Protein AF-A0A3D3LL62-F1 (afdb_monomer_lite)

Radius of gyration: 20.66 Å; chains: 1; bounding box: 42×75×51 Å

Sequence (267 aa):
MGNYLKYLVIGLVGLVVIGVFTYQYSDSAKKQVQLQALDAVHDLATNRMKKQAENGSTSVAAEFINFPIEANEVVDGIIRVTGIGNIYMVPTNEGNVLFDTGLVMQVPKQIAAMNNAVPDNKLTHIILSHSHADHIGGVKYWKEDGVEIIAHDQFTEEQRYLKALEPYLHDRNRLLFPFMPEEPPTAEMIAYGGITPTLTVNEGDSYRLELGGKVMEVYAMAGAEGADNLVMWLPDQKALLSGDFFGPMFPQFPNVFTMRGEKIRKP

Structure (mmCIF, N/CA/C/O backbone):
data_AF-A0A3D3LL62-F1
#
_entry.id   AF-A0A3D3LL62-F1
#
loop_
_atom_site.group_PDB
_atom_site.id
_atom_site.type_symbol
_atom_site.label_atom_id
_atom_site.label_alt_id
_atom_site.label_comp_id
_atom_site.label_asym_id
_atom_site.label_entity_id
_atom_site.label_seq_id
_atom_site.pdbx_PDB_ins_code
_atom_site.Cartn_x
_atom_site.Cartn_y
_atom_site.Cartn_z
_atom_site.occupancy
_atom_site.B_iso_or_equiv
_atom_site.auth_seq_id
_atom_site.auth_comp_id
_atom_site.auth_asym_id
_atom_site.auth_atom_id
_atom_site.pdbx_PDB_model_num
ATOM 1 N N . MET A 1 1 ? 18.578 54.158 -7.999 1.00 51.50 1 MET A N 1
ATOM 2 C CA . MET A 1 1 ? 18.243 52.867 -8.649 1.00 51.50 1 MET A CA 1
ATOM 3 C C . MET A 1 1 ? 19.161 51.701 -8.245 1.00 51.50 1 MET A C 1
ATOM 5 O O . MET A 1 1 ? 18.658 50.595 -8.132 1.00 51.50 1 MET A O 1
ATOM 9 N N . GLY A 1 2 ? 20.460 51.905 -7.958 1.00 55.38 2 GLY A N 1
ATOM 10 C CA . GLY A 1 2 ? 21.412 50.799 -7.708 1.00 55.38 2 GLY A CA 1
ATOM 11 C C . GLY A 1 2 ? 21.253 49.988 -6.406 1.00 55.38 2 GLY A C 1
ATOM 12 O O . GLY A 1 2 ? 21.500 48.787 -6.413 1.00 55.38 2 GLY A O 1
ATOM 13 N N . ASN A 1 3 ? 20.802 50.592 -5.300 1.00 58.91 3 ASN A N 1
ATOM 14 C CA . ASN A 1 3 ? 20.667 49.861 -4.028 1.00 58.91 3 ASN A CA 1
ATOM 15 C C . ASN A 1 3 ? 19.437 48.944 -3.997 1.00 58.91 3 ASN A C 1
ATOM 17 O O . ASN A 1 3 ? 19.502 47.855 -3.441 1.00 58.91 3 ASN A O 1
ATOM 21 N N . TYR A 1 4 ? 18.344 49.342 -4.653 1.00 59.16 4 TYR A N 1
ATOM 22 C CA . TYR A 1 4 ? 17.106 48.560 -4.700 1.00 59.16 4 TYR A CA 1
ATOM 23 C C . TYR A 1 4 ? 17.302 47.231 -5.441 1.00 59.16 4 TYR A C 1
ATOM 25 O O . TYR A 1 4 ? 16.884 46.185 -4.960 1.00 59.16 4 TYR A O 1
ATOM 33 N N . LEU A 1 5 ? 18.034 47.258 -6.561 1.00 51.53 5 LEU A N 1
ATOM 34 C CA . LEU A 1 5 ? 18.382 46.055 -7.317 1.00 51.53 5 LEU A CA 1
ATOM 35 C C . LEU A 1 5 ? 19.308 45.124 -6.513 1.00 51.53 5 LEU A C 1
ATOM 37 O O . LEU A 1 5 ? 19.138 43.912 -6.550 1.00 51.53 5 LEU A O 1
ATOM 41 N N . LYS A 1 6 ? 20.234 45.681 -5.717 1.00 53.00 6 LYS A N 1
ATOM 42 C CA . LYS A 1 6 ? 21.081 44.909 -4.790 1.00 53.00 6 LYS A CA 1
ATOM 43 C C . LYS A 1 6 ? 20.269 44.204 -3.703 1.00 53.00 6 LYS A C 1
ATOM 45 O O . LYS A 1 6 ? 20.485 43.019 -3.480 1.00 53.00 6 LYS A O 1
ATOM 50 N N . TYR A 1 7 ? 19.337 44.898 -3.049 1.00 59.41 7 TYR A N 1
ATOM 51 C CA . TYR A 1 7 ? 18.479 44.282 -2.029 1.00 59.41 7 TYR A CA 1
ATOM 52 C C . TYR A 1 7 ? 17.543 43.226 -2.621 1.00 59.41 7 TYR A C 1
ATOM 54 O O . TYR A 1 7 ? 17.308 42.202 -1.988 1.00 59.41 7 TYR A O 1
ATOM 62 N N . LEU A 1 8 ? 17.077 43.431 -3.854 1.00 53.50 8 LEU A N 1
ATOM 63 C CA . LEU A 1 8 ? 16.234 42.474 -4.567 1.00 53.50 8 LEU A CA 1
ATOM 64 C C . LEU A 1 8 ? 17.010 41.201 -4.944 1.00 53.50 8 LEU A C 1
ATOM 66 O O . LEU A 1 8 ? 16.507 40.100 -4.742 1.00 53.50 8 LEU A O 1
ATOM 70 N N . VAL A 1 9 ? 18.264 41.336 -5.391 1.00 53.84 9 VAL A N 1
ATOM 71 C CA . VAL A 1 9 ? 19.161 40.195 -5.651 1.00 53.84 9 VAL A CA 1
ATOM 72 C C . VAL A 1 9 ? 19.525 39.460 -4.357 1.00 53.84 9 VAL A C 1
ATOM 74 O O . VAL A 1 9 ? 19.469 38.235 -4.329 1.00 53.84 9 VAL A O 1
ATOM 77 N N . ILE A 1 10 ? 19.839 40.172 -3.268 1.00 63.12 10 ILE A N 1
ATOM 78 C CA . ILE A 1 10 ? 20.127 39.552 -1.959 1.00 63.12 10 ILE A CA 1
ATOM 79 C C . ILE A 1 10 ? 18.896 38.810 -1.422 1.00 63.12 10 ILE A C 1
ATOM 81 O O . ILE A 1 10 ? 19.034 37.699 -0.917 1.00 63.12 10 ILE A O 1
ATOM 85 N N . GLY A 1 11 ? 17.697 39.381 -1.570 1.00 53.09 11 GLY A N 1
ATOM 86 C CA . GLY A 1 11 ? 16.443 38.729 -1.190 1.00 53.09 11 GLY A CA 1
ATOM 87 C C . GLY A 1 11 ? 16.174 37.453 -1.990 1.00 53.09 11 GLY A C 1
ATOM 88 O O . GLY A 1 11 ? 15.836 36.427 -1.407 1.00 53.09 11 GLY A O 1
ATOM 89 N N . LEU A 1 12 ? 16.399 37.481 -3.307 1.00 49.72 12 LEU A N 1
ATOM 90 C CA . LEU A 1 12 ? 16.277 36.307 -4.180 1.00 49.72 12 LEU A CA 1
ATOM 91 C C . LEU A 1 12 ? 17.284 35.211 -3.825 1.00 49.72 12 LEU A C 1
ATOM 93 O O . LEU A 1 12 ? 16.903 34.051 -3.712 1.00 49.72 12 LEU A O 1
ATOM 97 N N . VAL A 1 13 ? 18.548 35.569 -3.590 1.00 61.94 13 VAL A N 1
ATOM 98 C CA . VAL A 1 13 ? 19.575 34.611 -3.150 1.00 61.94 13 VAL A CA 1
ATOM 99 C C . VAL A 1 13 ? 19.218 34.031 -1.782 1.00 61.94 13 VAL A C 1
ATOM 101 O O . VAL A 1 13 ? 19.321 32.824 -1.599 1.00 61.94 13 VAL A O 1
ATOM 104 N N . GLY A 1 14 ? 18.737 34.851 -0.844 1.00 54.16 14 GLY A N 1
ATOM 105 C CA . GLY A 1 14 ? 18.264 34.389 0.462 1.00 54.16 14 GLY A CA 1
ATOM 106 C C . GLY A 1 14 ? 17.114 33.385 0.355 1.00 54.16 14 GLY A C 1
ATOM 107 O O . GLY A 1 14 ? 17.162 32.343 0.997 1.00 54.16 14 GLY A O 1
ATOM 108 N N . LEU A 1 15 ? 16.124 33.647 -0.503 1.00 61.53 15 LEU A N 1
ATOM 109 C CA . LEU A 1 15 ? 15.009 32.728 -0.758 1.00 61.53 15 LEU A CA 1
ATOM 110 C C . LEU A 1 15 ? 15.460 31.422 -1.420 1.00 61.53 15 LEU A C 1
ATOM 112 O O . LEU A 1 15 ? 14.975 30.359 -1.046 1.00 61.53 15 LEU A O 1
ATOM 116 N N . VAL A 1 16 ? 16.409 31.482 -2.359 1.00 66.12 16 VAL A N 1
ATOM 117 C CA . VAL A 1 16 ? 16.990 30.284 -2.988 1.00 66.12 16 VAL A CA 1
ATOM 118 C C . VAL A 1 16 ? 17.771 29.465 -1.965 1.00 66.12 16 VAL A C 1
ATOM 120 O O . VAL A 1 16 ? 17.599 28.253 -1.905 1.00 66.12 16 VAL A O 1
ATOM 123 N N . VAL A 1 17 ? 18.585 30.106 -1.124 1.00 66.81 17 VAL A N 1
ATOM 124 C CA . VAL A 1 17 ? 19.337 29.428 -0.060 1.00 66.81 17 VAL A CA 1
ATOM 125 C C . VAL A 1 17 ? 18.379 28.788 0.940 1.00 66.81 17 VAL A C 1
ATOM 127 O O . VAL A 1 17 ? 18.524 27.604 1.220 1.00 66.81 17 VAL A O 1
ATOM 130 N N . ILE A 1 18 ? 17.364 29.513 1.421 1.00 68.25 18 ILE A N 1
ATOM 131 C CA . ILE A 1 18 ? 16.333 28.949 2.305 1.00 68.25 18 ILE A CA 1
ATOM 132 C C . ILE A 1 18 ? 15.637 27.775 1.617 1.00 68.25 18 ILE A C 1
ATOM 134 O O . ILE A 1 18 ? 15.533 26.722 2.224 1.00 68.25 18 ILE A O 1
ATOM 138 N N . GLY A 1 19 ? 15.245 27.899 0.347 1.00 63.25 19 GLY A N 1
ATOM 139 C CA . GLY A 1 19 ? 14.629 26.808 -0.412 1.00 63.25 19 GLY A CA 1
ATOM 140 C C . GLY A 1 19 ? 15.521 25.566 -0.525 1.00 63.25 19 GLY A C 1
ATOM 141 O O . GLY A 1 19 ? 15.047 24.454 -0.304 1.00 63.25 19 GLY A O 1
ATOM 142 N N . VAL A 1 20 ? 16.819 25.742 -0.798 1.00 68.12 20 VAL A N 1
ATOM 143 C CA . VAL A 1 20 ? 17.804 24.646 -0.857 1.00 68.12 20 VAL A CA 1
ATOM 144 C C . VAL A 1 20 ? 17.999 24.005 0.517 1.00 68.12 20 VAL A C 1
ATOM 146 O O . VAL A 1 20 ? 17.991 22.782 0.618 1.00 68.12 20 VAL A O 1
ATOM 149 N N . PHE A 1 21 ? 18.122 24.801 1.582 1.00 65.00 21 PHE A N 1
ATOM 150 C CA . PHE A 1 21 ? 18.242 24.290 2.949 1.00 65.00 21 PHE A CA 1
ATOM 151 C C . PHE A 1 21 ? 16.962 23.577 3.398 1.00 65.00 21 PHE A C 1
ATOM 153 O O . PHE A 1 21 ? 17.033 22.469 3.920 1.00 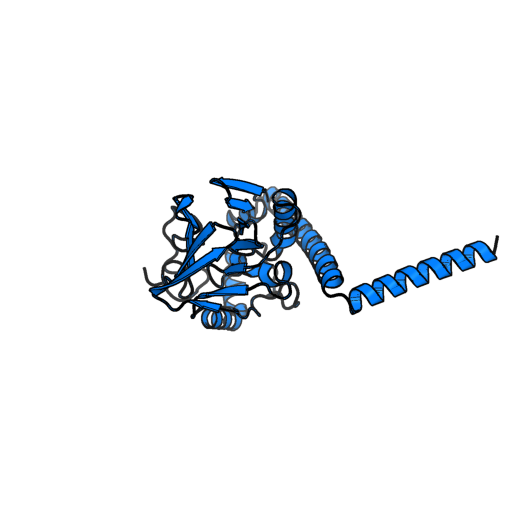65.00 21 PHE A O 1
ATOM 160 N N . THR A 1 22 ? 15.784 24.148 3.154 1.00 63.44 22 THR A N 1
ATOM 161 C CA . THR A 1 22 ? 14.504 23.494 3.440 1.00 63.44 22 THR A CA 1
ATOM 162 C C . THR A 1 22 ? 14.408 22.173 2.684 1.00 63.44 22 THR A C 1
ATOM 164 O O . THR A 1 22 ? 14.115 21.162 3.303 1.00 63.44 22 THR A O 1
ATOM 167 N N . TYR A 1 23 ? 14.754 22.123 1.398 1.00 68.62 23 TYR A N 1
ATOM 168 C CA . TYR A 1 23 ? 14.806 20.862 0.655 1.00 68.62 23 TYR A CA 1
ATOM 169 C C . TYR A 1 23 ? 15.815 19.864 1.243 1.00 68.62 23 TYR A C 1
ATOM 171 O O . TYR A 1 23 ? 15.527 18.680 1.352 1.00 68.62 23 TYR A O 1
ATOM 179 N N . GLN A 1 24 ? 17.002 20.308 1.651 1.00 68.12 24 GLN A N 1
ATOM 180 C CA . GLN A 1 24 ? 18.043 19.406 2.142 1.00 68.12 24 GLN A CA 1
ATOM 181 C C . GLN A 1 24 ? 17.724 18.827 3.533 1.00 68.12 24 GLN A C 1
ATOM 183 O O . GLN A 1 24 ? 18.068 17.673 3.806 1.00 68.12 24 GLN A O 1
ATOM 188 N N . TYR A 1 25 ? 17.027 19.592 4.378 1.00 71.94 25 TYR A N 1
ATOM 189 C CA . TYR A 1 25 ? 16.803 19.277 5.794 1.00 71.94 25 TYR A CA 1
ATOM 190 C C . TYR A 1 25 ? 15.343 18.980 6.177 1.00 71.94 25 TYR A C 1
ATOM 192 O O . TYR A 1 25 ? 15.096 18.614 7.322 1.00 71.94 25 TYR A O 1
ATOM 200 N N . SER A 1 26 ? 14.377 19.115 5.264 1.00 80.62 26 SER A N 1
ATOM 201 C CA . SER A 1 26 ? 12.973 18.763 5.506 1.00 80.62 26 SER A CA 1
ATOM 202 C C . SER A 1 26 ? 12.554 17.591 4.626 1.00 80.62 26 SER A C 1
ATOM 204 O O . SER A 1 26 ? 12.471 17.709 3.402 1.00 80.62 26 SER A O 1
ATOM 206 N N . ASP A 1 27 ? 12.241 16.459 5.253 1.00 78.75 27 ASP A N 1
ATOM 207 C CA . ASP A 1 27 ? 11.788 15.270 4.528 1.00 78.75 27 ASP A CA 1
ATOM 208 C C . ASP A 1 27 ? 10.413 15.479 3.883 1.00 78.75 27 ASP A C 1
ATOM 210 O O . ASP A 1 27 ? 10.174 14.992 2.778 1.00 78.75 27 ASP A O 1
ATOM 214 N N . SER A 1 28 ? 9.548 16.310 4.480 1.00 79.00 28 SER A N 1
ATOM 215 C CA . SER A 1 28 ? 8.284 16.712 3.854 1.00 79.00 28 SER A CA 1
ATOM 216 C C . SER A 1 28 ? 8.503 17.568 2.602 1.00 79.00 28 SER A C 1
ATOM 218 O O . SER A 1 28 ? 7.830 17.354 1.593 1.00 79.00 28 SER A O 1
ATOM 220 N N . ALA A 1 29 ? 9.486 18.476 2.603 1.00 78.62 29 ALA A N 1
ATOM 221 C CA . ALA A 1 29 ? 9.842 19.246 1.410 1.00 78.62 29 ALA A CA 1
ATOM 222 C C . ALA A 1 29 ? 10.426 18.354 0.299 1.00 78.62 29 ALA A C 1
ATOM 224 O O . ALA A 1 29 ? 10.047 18.504 -0.864 1.00 78.62 29 ALA A O 1
ATOM 225 N N . LYS A 1 30 ? 11.293 17.387 0.637 1.00 81.06 30 LYS A N 1
ATOM 226 C CA . LYS A 1 30 ? 11.803 16.394 -0.332 1.00 81.06 30 LYS A CA 1
ATOM 227 C C . LYS A 1 30 ? 10.672 15.577 -0.941 1.00 81.06 30 LYS A C 1
ATOM 229 O O . LYS A 1 30 ? 10.611 15.440 -2.160 1.00 81.06 30 LYS A O 1
ATOM 234 N N . LYS A 1 31 ? 9.764 15.076 -0.100 1.00 83.50 31 LYS A N 1
ATOM 235 C CA . LYS A 1 31 ? 8.587 14.295 -0.499 1.00 83.50 31 LYS A CA 1
ATOM 236 C C . LYS A 1 31 ? 7.709 15.077 -1.478 1.00 83.50 31 LYS A C 1
ATOM 238 O O . LYS A 1 31 ? 7.348 14.541 -2.518 1.00 83.50 31 LYS A O 1
ATOM 243 N N . GLN A 1 32 ? 7.449 16.359 -1.216 1.00 82.88 32 GLN A N 1
ATOM 244 C CA . GLN A 1 32 ? 6.687 17.224 -2.128 1.00 82.88 32 GLN A CA 1
ATOM 245 C C . GLN A 1 32 ? 7.377 17.422 -3.485 1.00 82.88 32 GLN A C 1
ATOM 247 O O . GLN A 1 32 ? 6.738 17.285 -4.526 1.00 82.88 32 GLN A O 1
ATOM 252 N N . VAL A 1 33 ? 8.689 17.676 -3.501 1.00 80.88 33 VAL A N 1
ATOM 253 C CA . VAL A 1 33 ? 9.453 17.792 -4.758 1.00 80.88 33 VAL A CA 1
ATOM 254 C C . VAL A 1 33 ? 9.444 16.474 -5.538 1.00 80.88 33 VAL A C 1
ATOM 256 O O . VAL A 1 33 ? 9.269 16.479 -6.755 1.00 80.88 33 VAL A O 1
ATOM 259 N N . GLN A 1 34 ? 9.589 15.336 -4.855 1.00 82.62 34 GLN A N 1
ATOM 260 C CA . GLN A 1 34 ? 9.505 14.018 -5.486 1.00 82.62 34 GLN A CA 1
ATOM 261 C C . GLN A 1 34 ? 8.116 13.751 -6.074 1.00 82.62 34 GLN A C 1
ATOM 263 O O . GLN A 1 34 ? 8.034 13.249 -7.192 1.00 82.62 34 GLN A O 1
ATOM 268 N N . LEU A 1 35 ? 7.040 14.114 -5.369 1.00 83.62 35 LEU A N 1
ATOM 269 C CA . LEU A 1 35 ? 5.669 13.990 -5.874 1.00 83.62 35 LEU A CA 1
ATOM 270 C C . LEU A 1 35 ? 5.445 14.844 -7.128 1.00 83.62 35 LEU A C 1
ATOM 272 O O . LEU A 1 35 ? 4.877 14.349 -8.096 1.00 83.62 35 LEU A O 1
ATOM 276 N N . GLN A 1 36 ? 5.948 16.081 -7.156 1.00 79.81 36 GLN A N 1
ATOM 277 C CA . GLN A 1 36 ? 5.884 16.936 -8.349 1.00 79.81 36 GLN A CA 1
ATOM 278 C C . GLN A 1 36 ? 6.678 16.353 -9.526 1.00 79.81 36 GLN A C 1
ATOM 280 O O . GLN A 1 36 ? 6.211 16.370 -10.664 1.00 79.81 36 GLN A O 1
ATOM 285 N N . ALA A 1 37 ? 7.871 15.813 -9.265 1.00 77.19 37 ALA A N 1
ATOM 286 C CA . ALA A 1 37 ? 8.671 15.156 -10.295 1.00 77.19 37 ALA A CA 1
ATOM 287 C C . ALA A 1 37 ? 7.969 13.902 -10.843 1.00 77.19 37 ALA A C 1
ATOM 289 O O . ALA A 1 37 ? 7.952 13.688 -12.054 1.00 77.19 37 ALA A O 1
ATOM 290 N N . LEU A 1 38 ? 7.362 13.096 -9.969 1.00 80.75 38 LEU A N 1
ATOM 291 C CA . LEU A 1 38 ? 6.579 11.922 -10.352 1.00 80.75 38 LEU A CA 1
ATOM 292 C C . LEU A 1 38 ? 5.368 12.278 -11.208 1.00 80.75 38 LEU A C 1
ATOM 294 O O . LEU A 1 38 ? 5.129 11.607 -12.209 1.00 80.75 38 LEU A O 1
ATOM 298 N N . ASP A 1 39 ? 4.640 13.332 -10.845 1.00 80.50 39 ASP A N 1
ATOM 299 C CA . ASP A 1 39 ? 3.468 13.792 -11.593 1.00 80.50 39 ASP A CA 1
ATOM 300 C C . ASP A 1 39 ? 3.854 14.217 -13.020 1.00 80.50 39 ASP A C 1
ATOM 302 O O . ASP A 1 39 ? 3.240 13.792 -14.000 1.00 80.50 39 ASP A O 1
ATOM 306 N N . ALA A 1 40 ? 4.978 14.928 -13.167 1.00 74.06 40 ALA A N 1
ATOM 307 C CA . ALA A 1 40 ? 5.520 15.278 -14.479 1.00 74.06 40 ALA A CA 1
ATOM 308 C C . ALA A 1 40 ? 5.924 14.044 -15.311 1.00 74.06 40 ALA A C 1
ATOM 310 O O . ALA A 1 40 ? 5.678 13.997 -16.521 1.00 74.06 40 ALA A O 1
ATOM 311 N N . VAL A 1 41 ? 6.535 13.028 -14.686 1.00 74.81 41 VAL A N 1
ATOM 312 C CA . VAL A 1 41 ? 6.892 11.770 -15.369 1.00 74.81 41 VAL A CA 1
ATOM 313 C C . VAL A 1 41 ? 5.634 10.989 -15.765 1.00 74.81 41 VAL A C 1
ATOM 315 O O . VAL A 1 41 ? 5.587 10.433 -16.864 1.00 74.81 41 VAL A O 1
ATOM 318 N N . HIS A 1 42 ? 4.600 10.981 -14.922 1.00 75.62 42 HIS A N 1
ATOM 319 C CA . HIS A 1 42 ? 3.307 10.379 -15.234 1.00 75.62 42 HIS A CA 1
ATOM 320 C C . HIS A 1 42 ? 2.659 11.051 -16.446 1.00 75.62 42 HIS A C 1
ATOM 322 O O . HIS A 1 42 ? 2.294 10.366 -17.401 1.00 75.62 42 HIS A O 1
ATOM 328 N N . ASP A 1 43 ? 2.569 12.381 -16.461 1.00 77.06 43 ASP A N 1
ATOM 329 C CA . ASP A 1 43 ? 1.991 13.121 -17.585 1.00 77.06 43 ASP A CA 1
ATOM 330 C C . ASP A 1 43 ? 2.764 12.879 -18.885 1.00 77.06 43 ASP A C 1
ATOM 332 O O . ASP A 1 43 ? 2.164 12.701 -19.950 1.00 77.06 43 ASP A O 1
ATOM 336 N N . LEU A 1 44 ? 4.097 12.804 -18.818 1.00 73.12 44 LEU A N 1
ATOM 337 C CA . LEU A 1 44 ? 4.930 12.462 -19.970 1.00 73.12 44 LEU A CA 1
ATOM 338 C C . LEU A 1 44 ? 4.634 11.046 -20.490 1.00 73.12 44 LEU A C 1
ATOM 340 O O . LEU A 1 44 ? 4.477 10.864 -21.701 1.00 73.12 44 LEU A O 1
ATOM 344 N N . ALA A 1 45 ? 4.550 10.056 -19.597 1.00 70.50 45 ALA A N 1
ATOM 345 C CA . ALA A 1 45 ? 4.259 8.667 -19.948 1.00 70.50 45 ALA A CA 1
ATOM 346 C C . ALA A 1 45 ? 2.868 8.532 -20.586 1.00 70.50 45 ALA A C 1
ATOM 348 O O . ALA A 1 45 ? 2.741 7.974 -21.679 1.00 70.50 45 ALA A O 1
ATOM 349 N N . THR A 1 46 ? 1.849 9.124 -19.964 1.00 71.88 46 THR A N 1
ATOM 350 C CA . THR A 1 46 ? 0.467 9.156 -20.461 1.00 71.88 46 THR A CA 1
ATOM 351 C C . THR A 1 46 ? 0.386 9.817 -21.839 1.00 71.88 46 THR A C 1
ATOM 353 O O . THR A 1 46 ? -0.217 9.271 -22.763 1.00 71.88 46 THR A O 1
ATOM 356 N N . ASN A 1 47 ? 1.064 10.951 -22.040 1.00 73.25 47 ASN A N 1
ATOM 357 C CA . ASN A 1 47 ? 1.095 11.637 -23.335 1.00 73.25 47 ASN A CA 1
ATOM 358 C C . ASN A 1 47 ? 1.822 10.833 -24.423 1.00 73.25 47 ASN A C 1
ATOM 360 O O . ASN A 1 47 ? 1.379 10.810 -25.574 1.00 73.25 47 ASN A O 1
ATOM 364 N N . ARG A 1 48 ? 2.930 10.159 -24.086 1.00 70.06 48 ARG A N 1
ATOM 365 C CA . ARG A 1 48 ? 3.645 9.274 -25.020 1.00 70.06 48 ARG A CA 1
ATOM 366 C C . ARG A 1 48 ? 2.761 8.108 -25.459 1.00 70.06 48 ARG A C 1
ATOM 368 O O . ARG A 1 48 ? 2.746 7.780 -26.644 1.00 70.06 48 ARG A O 1
ATOM 375 N N . MET A 1 49 ? 2.010 7.523 -24.531 1.00 67.12 49 MET A N 1
ATOM 376 C CA . MET A 1 49 ? 1.113 6.407 -24.824 1.00 67.12 49 MET A CA 1
ATOM 377 C C . MET A 1 49 ? -0.098 6.815 -25.643 1.00 67.12 49 MET A C 1
ATOM 379 O O . MET A 1 49 ? -0.413 6.118 -26.601 1.00 67.12 49 MET A O 1
ATOM 383 N N . LYS A 1 50 ? -0.716 7.968 -25.359 1.00 69.69 50 LYS A N 1
ATOM 384 C CA . LYS A 1 50 ? -1.774 8.524 -26.220 1.00 69.69 50 LYS A CA 1
ATOM 385 C C . LYS A 1 50 ? -1.299 8.664 -27.668 1.00 69.69 50 LYS A C 1
ATOM 387 O O . LYS A 1 50 ? -1.968 8.186 -28.574 1.00 69.69 50 LYS A O 1
ATOM 392 N N . LYS A 1 51 ? -0.085 9.186 -27.883 1.00 68.81 51 LYS A N 1
ATOM 393 C CA . LYS A 1 51 ? 0.521 9.278 -29.225 1.00 68.81 51 LYS A CA 1
ATOM 394 C C . LYS A 1 51 ? 0.808 7.914 -29.866 1.00 68.81 51 LYS A C 1
ATOM 396 O O . LYS A 1 51 ? 0.654 7.762 -31.071 1.00 68.81 51 LYS A O 1
ATOM 401 N N . GLN A 1 52 ? 1.252 6.917 -29.098 1.00 63.28 52 GLN A N 1
ATOM 402 C CA . GLN A 1 52 ? 1.432 5.550 -29.615 1.00 63.28 52 GLN A CA 1
ATOM 403 C C . GLN A 1 52 ? 0.099 4.888 -29.976 1.00 63.28 52 GLN A C 1
ATOM 405 O O . GLN A 1 52 ? 0.032 4.170 -30.976 1.00 63.28 52 GLN A O 1
ATOM 410 N N . ALA A 1 53 ? -0.949 5.165 -29.199 1.00 61.16 53 ALA A N 1
ATOM 411 C CA . ALA A 1 53 ? -2.288 4.666 -29.448 1.00 61.16 53 ALA A CA 1
ATOM 412 C C . ALA A 1 53 ? -2.893 5.258 -30.725 1.00 61.16 53 ALA A C 1
ATOM 414 O O . ALA A 1 53 ? -3.399 4.520 -31.567 1.00 61.16 53 ALA A O 1
ATOM 415 N N . GLU A 1 54 ? -2.741 6.569 -30.921 1.00 64.88 54 GLU A N 1
ATOM 416 C CA . GLU A 1 54 ? -3.114 7.271 -32.158 1.00 64.88 54 GLU A CA 1
ATOM 417 C C . GLU A 1 54 ? -2.381 6.719 -33.394 1.00 64.88 54 GLU A C 1
ATOM 419 O O . GLU A 1 54 ? -2.936 6.704 -34.491 1.00 64.88 54 GLU A O 1
ATOM 424 N N . ASN A 1 55 ? -1.164 6.196 -33.215 1.00 60.31 55 ASN A N 1
ATOM 425 C CA . ASN A 1 55 ? -0.352 5.601 -34.280 1.00 60.31 55 ASN A CA 1
ATOM 426 C C . ASN A 1 55 ? -0.630 4.101 -34.523 1.00 60.31 55 ASN A C 1
ATOM 428 O O . ASN A 1 55 ? 0.125 3.454 -35.249 1.00 60.31 55 ASN A O 1
ATOM 432 N N . GLY A 1 56 ? -1.683 3.525 -33.928 1.00 52.00 56 GLY A N 1
ATOM 433 C CA . GLY A 1 56 ? -2.100 2.134 -34.163 1.00 52.00 56 GLY A CA 1
ATOM 434 C C . GLY A 1 56 ? -1.292 1.067 -33.411 1.00 52.00 56 GLY 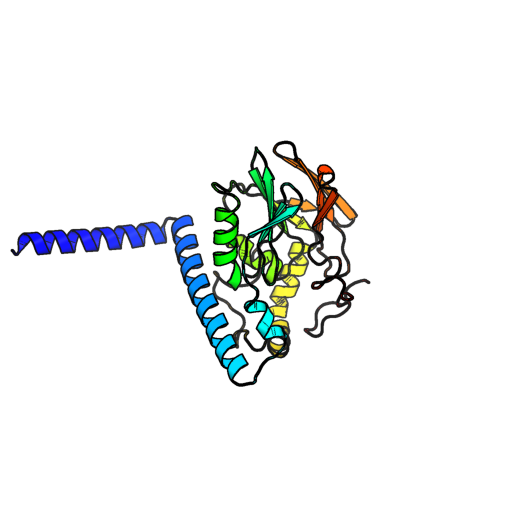A C 1
ATOM 435 O O . GLY A 1 56 ? -1.417 -0.118 -33.710 1.00 52.00 56 GLY A O 1
ATOM 436 N N . SER A 1 57 ? -0.473 1.465 -32.433 1.00 54.09 57 SER A N 1
ATOM 437 C CA . SER A 1 57 ? 0.296 0.569 -31.562 1.00 54.09 57 SER A CA 1
ATOM 438 C C . SER A 1 57 ? -0.337 0.518 -30.167 1.00 54.09 57 SER A C 1
ATOM 440 O O . SER A 1 57 ? 0.234 1.048 -29.211 1.00 54.09 57 SER A O 1
ATOM 442 N N . THR A 1 58 ? -1.505 -0.111 -30.017 1.00 52.16 58 THR A N 1
ATOM 443 C CA . THR A 1 58 ? -2.085 -0.367 -28.688 1.00 52.16 58 THR A CA 1
ATOM 444 C C . THR A 1 58 ? -2.016 -1.842 -28.323 1.00 52.16 58 THR A C 1
ATOM 446 O O . THR A 1 58 ? -2.606 -2.706 -28.964 1.00 52.16 58 THR A O 1
ATOM 449 N N . SER A 1 59 ? -1.302 -2.136 -27.236 1.00 56.28 59 SER A N 1
ATOM 450 C CA . SER A 1 59 ? -1.700 -3.261 -26.391 1.00 56.28 59 SER A CA 1
ATOM 451 C C . SER A 1 59 ? -2.819 -2.758 -25.477 1.00 56.28 59 SER A C 1
ATOM 453 O O . SER A 1 59 ? -2.743 -1.620 -25.013 1.00 56.28 59 SER A O 1
ATOM 455 N N . VAL A 1 60 ? -3.825 -3.587 -25.182 1.00 56.94 60 VAL A N 1
ATOM 456 C CA . VAL A 1 60 ? -4.874 -3.280 -24.180 1.00 56.94 60 VAL A CA 1
ATOM 457 C C . VAL A 1 60 ? -4.243 -2.867 -22.842 1.00 56.94 60 VAL A C 1
ATOM 459 O O . VAL A 1 60 ? -4.758 -2.019 -22.124 1.00 56.94 60 VAL A O 1
ATOM 462 N N . ALA A 1 61 ? -3.048 -3.389 -22.555 1.00 54.31 61 ALA A N 1
ATOM 463 C CA . ALA A 1 61 ? -2.285 -3.053 -21.370 1.00 54.31 61 ALA A CA 1
ATOM 464 C C . ALA A 1 61 ? -1.864 -1.566 -21.284 1.00 54.31 61 ALA A C 1
ATOM 466 O O . ALA A 1 61 ? -1.742 -1.013 -20.193 1.00 54.31 61 ALA A O 1
ATOM 467 N N . ALA A 1 62 ? -1.659 -0.896 -22.423 1.00 55.84 62 ALA A N 1
ATOM 468 C CA . ALA A 1 62 ? -1.316 0.527 -22.475 1.00 55.84 62 ALA A CA 1
ATOM 469 C C . ALA A 1 62 ? -2.509 1.446 -22.153 1.00 55.84 62 ALA A C 1
ATOM 471 O O . ALA A 1 62 ? -2.313 2.618 -21.834 1.00 55.84 62 ALA A O 1
ATOM 472 N N . GLU A 1 63 ? -3.741 0.933 -22.206 1.00 61.19 63 GLU A N 1
ATOM 473 C CA . GLU A 1 63 ? -4.932 1.697 -21.828 1.00 61.19 63 GLU A CA 1
ATOM 474 C C . GLU A 1 63 ? -5.087 1.812 -20.305 1.00 61.19 63 GLU A C 1
ATOM 476 O O . GLU A 1 63 ? -5.656 2.799 -19.843 1.00 61.19 63 GLU A O 1
ATOM 481 N N . PHE A 1 64 ? -4.503 0.897 -19.512 1.00 62.28 64 PHE A N 1
ATOM 482 C CA . PHE A 1 64 ? -4.640 0.908 -18.046 1.00 62.28 64 PHE A CA 1
ATOM 483 C C . PHE A 1 64 ? -4.107 2.186 -17.384 1.00 62.28 64 PHE A C 1
ATOM 485 O O . PHE A 1 64 ? -4.653 2.649 -16.386 1.00 62.28 64 PHE A O 1
ATOM 492 N N . ILE A 1 65 ? -3.069 2.813 -17.937 1.00 62.69 65 ILE A N 1
ATOM 493 C CA . ILE A 1 65 ? -2.553 4.067 -17.366 1.00 62.69 65 ILE A CA 1
ATOM 494 C C . ILE A 1 65 ? -3.459 5.276 -17.651 1.00 62.69 65 ILE A C 1
ATOM 496 O O . ILE A 1 65 ? -3.322 6.311 -17.003 1.00 62.69 65 ILE A O 1
ATOM 500 N N . ASN A 1 66 ? -4.378 5.150 -18.616 1.00 66.31 66 ASN A N 1
ATOM 501 C CA . ASN A 1 66 ? -5.336 6.192 -18.967 1.00 66.31 66 ASN A CA 1
ATOM 502 C C . ASN A 1 66 ? -6.603 6.120 -18.112 1.00 66.31 66 ASN A C 1
ATOM 504 O O . ASN A 1 66 ? -7.465 6.985 -18.280 1.00 66.31 66 ASN A O 1
ATOM 508 N N . PHE A 1 67 ? -6.740 5.123 -17.224 1.00 73.12 67 PHE A N 1
ATOM 509 C CA . PHE A 1 67 ? -7.862 5.102 -16.295 1.00 73.12 67 PHE A CA 1
ATOM 510 C C . PHE A 1 67 ? -7.881 6.407 -15.494 1.00 73.12 67 PHE A C 1
ATOM 512 O O . PHE A 1 67 ? -6.840 6.816 -14.963 1.00 73.12 67 PHE A O 1
ATOM 519 N N . PRO A 1 68 ? -9.037 7.094 -15.438 1.00 85.69 68 PRO A N 1
ATOM 520 C CA . PRO A 1 68 ? -9.137 8.330 -14.689 1.00 85.69 68 PRO A CA 1
ATOM 521 C C . PRO A 1 68 ? -8.843 8.032 -13.219 1.00 85.69 68 PRO A C 1
ATOM 523 O O . PRO A 1 68 ? -9.280 7.009 -12.690 1.00 85.69 68 PRO A O 1
ATOM 526 N N . ILE A 1 69 ? -8.070 8.910 -12.583 1.00 92.94 69 ILE A N 1
ATOM 527 C CA . ILE A 1 69 ? -7.771 8.844 -11.152 1.00 92.94 69 ILE A CA 1
ATOM 528 C C . ILE A 1 69 ? -8.785 9.737 -10.452 1.00 92.94 69 ILE A C 1
ATOM 530 O O . ILE A 1 69 ? -8.700 10.963 -10.521 1.00 92.94 69 ILE A O 1
ATOM 534 N N . GLU A 1 70 ? -9.764 9.110 -9.818 1.00 95.94 70 GLU A N 1
ATOM 535 C CA . GLU A 1 70 ? -10.930 9.760 -9.238 1.00 95.94 70 GLU A CA 1
ATOM 536 C C . GLU A 1 70 ? -11.220 9.165 -7.868 1.00 95.94 70 GLU A C 1
ATOM 538 O O . GLU A 1 70 ? -11.058 7.964 -7.650 1.00 95.94 70 GLU A O 1
ATOM 543 N N . ALA A 1 71 ? -11.655 10.024 -6.949 1.00 97.62 71 ALA A N 1
ATOM 544 C CA . ALA A 1 71 ? -12.136 9.606 -5.646 1.00 97.62 71 ALA A CA 1
ATOM 545 C C . ALA A 1 71 ? -13.645 9.366 -5.705 1.00 97.62 71 ALA A C 1
ATOM 547 O O . ALA A 1 71 ? -14.399 10.221 -6.172 1.00 97.62 71 ALA A O 1
ATOM 548 N N . ASN A 1 72 ? -14.094 8.227 -5.194 1.00 97.25 72 ASN A N 1
ATOM 549 C CA . ASN A 1 72 ? -15.507 7.927 -5.046 1.00 97.25 72 ASN A CA 1
ATOM 550 C C . ASN A 1 72 ? -15.745 7.077 -3.796 1.00 97.25 72 ASN A C 1
ATOM 552 O O . ASN A 1 72 ? -14.968 6.180 -3.476 1.00 97.25 72 ASN A O 1
ATOM 556 N N . GLU A 1 73 ? -16.857 7.313 -3.115 1.00 97.56 73 GLU A N 1
ATOM 557 C CA . GLU A 1 73 ? -17.313 6.436 -2.041 1.00 97.56 73 GLU A CA 1
ATOM 558 C C . GLU A 1 73 ? -17.918 5.165 -2.655 1.00 97.56 73 GLU A C 1
ATOM 560 O O . GLU A 1 73 ? -18.748 5.244 -3.563 1.00 97.56 73 GLU A O 1
ATOM 565 N N . VAL A 1 74 ? -17.441 3.986 -2.245 1.00 96.00 74 VAL A N 1
ATOM 566 C CA . VAL A 1 74 ? -17.925 2.691 -2.779 1.00 96.00 74 VAL A CA 1
ATOM 567 C C . VAL A 1 74 ? -19.005 2.067 -1.899 1.00 96.00 74 VAL A C 1
ATOM 569 O O . VAL A 1 74 ? -19.880 1.357 -2.389 1.00 96.00 74 VAL A O 1
ATOM 572 N N . VAL A 1 75 ? -18.946 2.358 -0.606 1.00 95.88 75 VAL A N 1
ATOM 573 C CA . VAL A 1 75 ? -19.938 2.059 0.427 1.00 95.88 75 VAL A CA 1
ATOM 574 C C . VAL A 1 75 ? -19.705 3.056 1.563 1.00 95.88 75 VAL A C 1
ATOM 576 O O . VAL A 1 75 ? -18.624 3.640 1.639 1.00 95.88 75 VAL A O 1
ATOM 579 N N . ASP A 1 76 ? -20.700 3.239 2.427 1.00 94.06 76 ASP A N 1
ATOM 580 C CA . ASP A 1 76 ? -20.663 4.187 3.545 1.00 94.06 76 ASP A CA 1
ATOM 581 C C . ASP A 1 76 ? -19.340 4.140 4.334 1.00 94.06 76 ASP A C 1
ATOM 583 O O . ASP A 1 76 ? -18.978 3.129 4.945 1.00 94.06 76 ASP A O 1
ATOM 587 N N . GLY A 1 77 ? -18.603 5.249 4.309 1.00 94.31 77 GLY A N 1
ATOM 588 C CA . GLY A 1 77 ? -17.340 5.422 5.017 1.00 94.31 77 GLY A CA 1
ATOM 589 C C . GLY A 1 77 ? -16.136 4.703 4.403 1.00 94.31 77 GLY A C 1
ATOM 590 O O . GLY A 1 77 ? -15.136 4.541 5.106 1.00 94.31 77 GLY A O 1
ATOM 591 N N . ILE A 1 78 ? -16.202 4.271 3.137 1.00 98.00 78 ILE A N 1
ATOM 592 C CA . ILE A 1 78 ? -15.060 3.717 2.391 1.00 98.00 78 ILE A CA 1
ATOM 593 C C . ILE A 1 78 ? -14.854 4.505 1.097 1.00 98.00 78 ILE A C 1
ATOM 595 O O . ILE A 1 78 ? -15.616 4.384 0.131 1.00 98.00 78 ILE A O 1
ATOM 599 N N . ILE A 1 79 ? -13.771 5.277 1.062 1.00 98.38 79 ILE A N 1
ATOM 600 C CA . ILE A 1 79 ? -13.388 6.101 -0.083 1.00 98.38 79 ILE A CA 1
ATOM 601 C C . ILE A 1 79 ? -12.388 5.330 -0.932 1.00 98.38 79 ILE A C 1
ATOM 603 O O . ILE A 1 79 ? -11.302 4.999 -0.471 1.00 98.38 79 ILE A O 1
ATOM 607 N N . ARG A 1 80 ? -12.730 5.067 -2.189 1.00 98.25 80 ARG A N 1
ATOM 608 C CA . ARG A 1 80 ? -11.806 4.528 -3.186 1.00 98.25 80 ARG A CA 1
ATOM 609 C C . ARG A 1 80 ? -11.193 5.671 -3.974 1.00 98.25 80 ARG A C 1
ATOM 611 O O . ARG A 1 80 ? -11.915 6.575 -4.383 1.00 98.25 80 ARG A O 1
ATOM 618 N N . VAL A 1 81 ? -9.907 5.568 -4.286 1.00 98.06 81 VAL A N 1
ATOM 619 C CA . VAL A 1 81 ? -9.312 6.303 -5.402 1.00 98.06 81 VAL A CA 1
ATOM 620 C C . VAL A 1 81 ? -8.844 5.319 -6.465 1.00 98.06 81 VAL A C 1
ATOM 622 O O . VAL A 1 81 ? -8.133 4.356 -6.169 1.00 98.06 81 VAL A O 1
ATOM 625 N N . THR A 1 82 ? -9.280 5.546 -7.702 1.00 95.38 82 THR A N 1
ATOM 626 C CA . THR A 1 82 ? -9.002 4.650 -8.828 1.00 95.38 82 THR A CA 1
ATOM 627 C C . THR A 1 82 ? -7.539 4.698 -9.283 1.00 95.38 82 THR A C 1
ATOM 629 O O . THR A 1 82 ? -6.819 5.677 -9.065 1.00 95.38 82 THR A O 1
ATOM 632 N N . GLY A 1 83 ? -7.079 3.620 -9.916 1.00 91.44 83 GLY A N 1
ATOM 633 C CA . GLY A 1 83 ? -5.741 3.489 -10.498 1.00 91.44 83 GLY A CA 1
ATOM 634 C C . GLY A 1 83 ? -5.538 2.108 -11.123 1.00 91.44 83 GLY A C 1
ATOM 635 O O . GLY A 1 83 ? -6.493 1.348 -11.248 1.00 91.44 83 GLY A O 1
ATOM 636 N N . ILE A 1 84 ? -4.297 1.785 -11.505 1.00 87.62 84 ILE A N 1
ATOM 637 C CA . ILE A 1 84 ? -3.902 0.410 -11.860 1.00 87.62 84 ILE A CA 1
ATOM 638 C C . ILE A 1 84 ? -4.089 -0.479 -10.628 1.00 87.62 84 ILE A C 1
ATOM 640 O O . ILE A 1 84 ? -4.871 -1.418 -10.673 1.00 87.62 84 ILE A O 1
ATOM 644 N N . GLY A 1 85 ? -3.468 -0.085 -9.514 1.00 91.19 85 GLY A N 1
ATOM 645 C CA . GLY A 1 85 ? -3.866 -0.509 -8.178 1.00 91.19 85 GLY A CA 1
ATOM 646 C C . GLY A 1 85 ? -4.758 0.561 -7.557 1.00 91.19 85 GLY A C 1
ATOM 647 O O . GLY A 1 85 ? -4.357 1.726 -7.428 1.00 91.19 85 GLY A O 1
ATOM 648 N N . ASN A 1 86 ? -5.985 0.182 -7.205 1.00 95.31 86 ASN A N 1
ATOM 649 C CA . ASN A 1 86 ? -6.883 1.054 -6.454 1.00 95.31 86 ASN A CA 1
ATOM 650 C C . ASN A 1 86 ? -6.372 1.201 -5.020 1.00 95.31 86 ASN A C 1
ATOM 652 O O . ASN A 1 86 ? -5.860 0.247 -4.443 1.00 95.31 86 ASN A O 1
ATOM 656 N N . ILE A 1 87 ? -6.587 2.372 -4.428 1.00 98.12 87 ILE A N 1
ATOM 657 C CA . ILE A 1 87 ? -6.371 2.578 -2.994 1.00 98.12 87 ILE A CA 1
ATOM 658 C C . ILE A 1 87 ? -7.707 2.838 -2.315 1.00 98.12 87 ILE A C 1
ATOM 660 O O . ILE A 1 87 ? -8.606 3.443 -2.909 1.00 98.12 87 ILE A O 1
ATOM 664 N N . TYR A 1 88 ? -7.838 2.408 -1.066 1.00 98.56 88 TYR A N 1
ATOM 665 C CA . TYR A 1 88 ? -9.058 2.603 -0.289 1.00 98.56 88 TYR A CA 1
ATOM 666 C C . TYR A 1 88 ? -8.725 3.213 1.060 1.00 98.56 88 TYR A C 1
ATOM 668 O O . TYR A 1 88 ? -7.843 2.732 1.759 1.00 98.56 88 TYR A O 1
ATOM 676 N N . MET A 1 89 ? -9.446 4.253 1.452 1.00 98.56 89 MET A N 1
ATOM 677 C CA . MET A 1 89 ? -9.343 4.844 2.775 1.00 98.56 89 MET A CA 1
ATOM 678 C C . MET A 1 89 ? -10.617 4.591 3.562 1.00 98.56 89 MET A C 1
ATOM 680 O O . MET A 1 89 ? -11.724 4.758 3.048 1.00 98.56 89 MET A O 1
ATOM 684 N N . VAL A 1 90 ? -10.433 4.237 4.827 1.00 98.31 90 VAL A N 1
ATOM 685 C CA . VAL A 1 90 ? -11.484 4.114 5.833 1.00 98.31 90 VAL A CA 1
ATOM 686 C C . VAL A 1 90 ? -11.254 5.228 6.854 1.00 98.31 90 VAL A C 1
ATOM 688 O O . VAL A 1 90 ? -10.386 5.091 7.725 1.00 98.31 90 VAL A O 1
ATOM 691 N N . PRO A 1 91 ? -11.964 6.366 6.738 1.00 97.06 91 PRO A N 1
ATOM 692 C CA . PRO A 1 91 ? -11.827 7.449 7.694 1.00 97.06 91 PRO A CA 1
ATOM 693 C C . PRO A 1 91 ? -12.443 7.099 9.050 1.00 97.06 91 PRO A C 1
ATOM 695 O O . PRO A 1 91 ? -13.514 6.485 9.119 1.00 97.06 91 PRO A O 1
ATOM 698 N N . THR A 1 92 ? -11.792 7.519 10.136 1.00 95.75 92 THR A N 1
ATOM 699 C CA . THR A 1 92 ? -12.313 7.372 11.506 1.00 95.75 92 THR A CA 1
ATOM 700 C C . THR A 1 92 ? -12.049 8.632 12.333 1.00 95.75 92 THR A C 1
ATOM 702 O O . THR A 1 92 ? -11.267 9.498 11.944 1.00 95.75 92 THR A O 1
ATOM 705 N N . ASN A 1 93 ? -12.661 8.721 13.516 1.00 92.00 93 ASN A N 1
ATOM 706 C CA . ASN A 1 93 ? -12.471 9.860 14.419 1.00 92.00 93 ASN A CA 1
ATOM 707 C C . ASN A 1 93 ? -11.068 9.936 15.056 1.00 92.00 93 ASN A C 1
ATOM 709 O O . ASN A 1 93 ? -10.691 10.982 15.579 1.00 92.00 93 ASN A O 1
ATOM 713 N N . GLU A 1 94 ? -10.295 8.848 15.042 1.00 95.31 94 GLU A N 1
ATOM 714 C CA . GLU A 1 94 ? -8.984 8.774 15.713 1.00 95.31 94 GLU A CA 1
ATOM 715 C C . GLU A 1 94 ? -7.805 8.724 14.729 1.00 95.31 94 GLU A C 1
ATOM 717 O O . GLU A 1 94 ? -6.659 9.004 15.105 1.00 95.31 94 GLU A O 1
ATOM 722 N N . GLY A 1 95 ? -8.094 8.454 13.458 1.00 96.62 95 GLY A N 1
ATOM 723 C CA . GLY A 1 95 ? -7.138 8.352 12.363 1.00 96.62 95 GLY A CA 1
ATOM 724 C C . GLY A 1 95 ? -7.708 7.545 11.202 1.00 96.62 95 GLY A C 1
ATOM 725 O O . GLY A 1 95 ? -8.730 6.880 11.337 1.00 96.62 95 GLY A O 1
ATOM 726 N N . ASN A 1 96 ? -7.051 7.590 10.057 1.00 98.06 96 ASN A N 1
ATOM 727 C CA . ASN A 1 96 ? -7.511 6.935 8.843 1.00 98.06 96 ASN A CA 1
ATOM 728 C C . ASN A 1 96 ? -6.693 5.671 8.582 1.00 98.06 96 ASN A C 1
ATOM 730 O O . ASN A 1 96 ? -5.488 5.629 8.850 1.00 98.06 96 ASN A O 1
ATOM 734 N N . VAL A 1 97 ? -7.356 4.658 8.029 1.00 98.62 97 VAL A N 1
ATOM 735 C CA . VAL A 1 97 ? -6.727 3.412 7.579 1.00 98.62 97 VAL A CA 1
ATOM 736 C C . VAL A 1 97 ? -6.704 3.416 6.060 1.00 98.62 97 VAL A C 1
ATOM 738 O O . VAL A 1 97 ? -7.749 3.568 5.429 1.00 98.62 97 VAL A O 1
ATOM 741 N N . LEU A 1 98 ? -5.522 3.269 5.475 1.00 98.81 98 LEU A N 1
ATOM 742 C CA . LEU A 1 98 ? -5.332 3.138 4.036 1.00 98.81 98 LEU A CA 1
ATOM 743 C C . LEU A 1 98 ? -5.086 1.665 3.693 1.00 98.81 98 LEU A C 1
ATOM 745 O O . LEU A 1 98 ? -4.224 1.032 4.291 1.00 98.81 98 LEU A O 1
ATOM 749 N N . PHE A 1 99 ? -5.827 1.128 2.734 1.00 98.75 99 PHE A N 1
ATOM 750 C CA . PHE A 1 99 ? -5.643 -0.201 2.167 1.00 98.75 99 PHE A CA 1
ATOM 751 C C . PHE A 1 99 ? -5.048 -0.048 0.765 1.00 98.75 99 PHE A C 1
ATOM 753 O O . PHE A 1 99 ? -5.686 0.535 -0.119 1.00 98.75 99 PHE A O 1
ATOM 760 N N . ASP A 1 100 ? -3.826 -0.555 0.607 1.00 98.56 100 ASP A N 1
ATOM 761 C CA . ASP A 1 100 ? -2.921 -0.348 -0.525 1.00 98.56 100 ASP A CA 1
ATOM 762 C C . ASP A 1 100 ? -2.542 1.112 -0.800 1.00 98.56 100 ASP A C 1
ATOM 764 O O . ASP A 1 100 ? -3.129 2.073 -0.311 1.00 98.56 100 ASP A O 1
ATOM 768 N N . THR A 1 101 ? -1.477 1.292 -1.573 1.00 98.25 101 THR A N 1
ATOM 769 C CA . THR A 1 101 ? -0.822 2.590 -1.786 1.00 98.25 101 THR A CA 1
ATOM 770 C C . THR A 1 101 ? -0.629 2.957 -3.250 1.00 98.25 101 THR A C 1
ATOM 772 O O . THR A 1 101 ? -0.144 4.054 -3.525 1.00 98.25 101 THR A O 1
ATOM 775 N N . GLY A 1 102 ? -1.048 2.088 -4.170 1.00 95.19 102 GLY A N 1
ATOM 776 C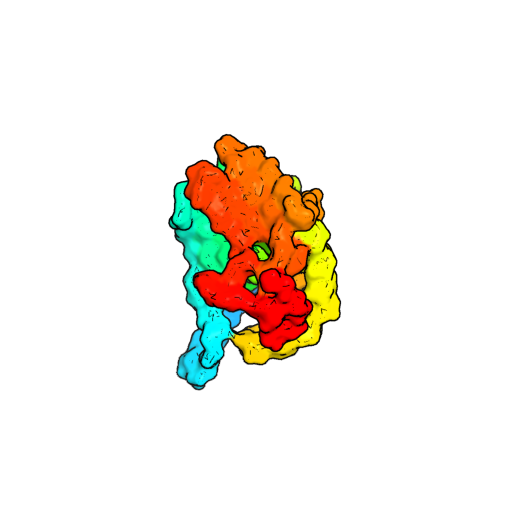 CA . GLY A 1 102 ? -1.075 2.364 -5.598 1.00 95.19 102 GLY A CA 1
ATOM 777 C C . GLY A 1 102 ? 0.275 2.204 -6.298 1.00 95.19 102 GLY A C 1
ATOM 778 O O . GLY A 1 102 ? 1.332 2.034 -5.680 1.00 95.19 102 GLY A O 1
ATOM 779 N N . LEU A 1 103 ? 0.237 2.284 -7.630 1.00 91.50 103 LEU A N 1
ATOM 780 C CA . LEU A 1 103 ? 1.427 2.261 -8.475 1.00 91.50 103 LEU A CA 1
ATOM 781 C C . LEU A 1 103 ? 2.161 3.592 -8.373 1.00 91.50 103 LEU A C 1
ATOM 783 O O . LEU A 1 103 ? 1.558 4.638 -8.592 1.00 91.50 103 LEU A O 1
ATOM 787 N N . VAL A 1 104 ? 3.481 3.558 -8.160 1.00 90.38 104 VAL A N 1
ATOM 788 C CA . VAL A 1 104 ? 4.321 4.747 -7.905 1.00 90.38 104 VAL A CA 1
ATOM 789 C C . VAL A 1 104 ? 4.071 5.930 -8.852 1.00 90.38 104 VAL A C 1
ATOM 791 O O . VAL A 1 104 ? 4.082 7.083 -8.430 1.00 90.38 104 VAL A O 1
ATOM 794 N N . MET A 1 105 ? 3.777 5.655 -10.124 1.00 83.75 105 MET A N 1
ATOM 795 C CA . MET A 1 105 ? 3.506 6.684 -11.127 1.00 83.75 105 MET A CA 1
ATOM 796 C C . MET A 1 105 ? 2.145 7.375 -10.975 1.00 83.75 105 MET A C 1
ATOM 798 O O . MET A 1 105 ? 1.961 8.469 -11.487 1.00 83.75 105 MET A O 1
ATOM 802 N N . GLN A 1 106 ? 1.172 6.750 -10.322 1.00 88.75 106 GLN A N 1
ATOM 803 C CA . GLN A 1 106 ? -0.176 7.290 -10.114 1.00 88.75 106 GLN A CA 1
ATOM 804 C C . GLN A 1 106 ? -0.345 7.908 -8.720 1.00 88.75 106 GLN A C 1
ATOM 806 O O . GLN A 1 106 ? -1.272 8.690 -8.506 1.00 88.75 106 GLN A O 1
ATOM 811 N N . VAL A 1 107 ? 0.585 7.628 -7.804 1.00 93.06 107 VAL A N 1
ATOM 812 C CA . VAL A 1 107 ? 0.546 8.063 -6.402 1.00 93.06 107 VAL A CA 1
ATOM 813 C C . VAL A 1 107 ? 0.329 9.568 -6.217 1.00 93.06 107 VAL A C 1
ATOM 815 O O . VAL A 1 107 ? -0.520 9.910 -5.398 1.00 93.06 107 VAL A O 1
ATOM 818 N N . PRO A 1 108 ? 0.988 10.494 -6.949 1.00 92.62 108 PRO A N 1
ATOM 819 C CA . PRO A 1 108 ? 0.744 11.927 -6.752 1.00 92.62 108 PRO A CA 1
ATOM 820 C C . PRO A 1 108 ? -0.718 12.321 -6.980 1.00 92.62 108 PRO A C 1
ATOM 822 O O . PRO A 1 108 ? -1.322 13.007 -6.154 1.00 92.62 108 PRO A O 1
ATOM 825 N N . LYS A 1 109 ? -1.313 11.822 -8.067 1.00 94.00 109 LYS A N 1
ATOM 826 C CA . LYS A 1 109 ? -2.719 12.068 -8.399 1.00 94.00 109 LYS A CA 1
ATOM 827 C C . LYS A 1 109 ? -3.655 11.349 -7.434 1.00 94.00 109 LYS A C 1
ATOM 829 O O . LYS A 1 109 ? -4.677 11.917 -7.058 1.00 94.00 109 LYS A O 1
ATOM 834 N N . GLN A 1 110 ? -3.292 10.147 -6.986 1.00 96.69 110 GLN A N 1
ATOM 835 C CA . GLN A 1 110 ? -4.081 9.408 -6.004 1.00 96.69 110 GLN A CA 1
ATOM 836 C C . GLN A 1 110 ? -4.097 10.102 -4.632 1.00 96.69 110 GLN A C 1
ATOM 838 O O . GLN A 1 110 ? -5.162 10.231 -4.031 1.00 96.69 110 GLN A O 1
ATOM 843 N N . ILE A 1 111 ? -2.956 10.626 -4.170 1.00 96.50 111 ILE A N 1
ATOM 844 C CA . ILE A 1 111 ? -2.857 11.443 -2.949 1.00 96.50 111 ILE A CA 1
ATOM 845 C C . ILE A 1 111 ? -3.707 12.706 -3.081 1.00 96.50 111 ILE A C 1
ATOM 847 O O . ILE A 1 111 ? -4.475 13.024 -2.174 1.00 96.50 111 ILE A O 1
ATOM 851 N N . ALA A 1 112 ? -3.603 13.420 -4.205 1.00 96.06 112 ALA A N 1
ATOM 852 C CA . ALA A 1 112 ? -4.379 14.636 -4.432 1.00 96.06 112 ALA A CA 1
ATOM 853 C C . ALA A 1 112 ? -5.893 14.363 -4.413 1.00 96.06 112 ALA A C 1
ATOM 855 O O . ALA A 1 112 ? -6.640 15.065 -3.734 1.00 96.06 112 ALA A O 1
ATOM 856 N N . ALA A 1 113 ? -6.345 13.317 -5.111 1.00 97.56 113 ALA A N 1
ATOM 857 C CA . ALA A 1 113 ? -7.748 12.916 -5.124 1.00 97.56 113 ALA A CA 1
ATOM 858 C C . ALA A 1 113 ? -8.237 12.491 -3.729 1.00 97.56 113 ALA A C 1
ATOM 860 O O . ALA A 1 113 ? -9.315 12.912 -3.310 1.00 97.56 113 ALA A O 1
ATOM 861 N N . MET A 1 114 ? -7.431 11.726 -2.985 1.00 98.00 114 MET A N 1
ATOM 862 C CA . MET A 1 114 ? -7.776 11.300 -1.628 1.00 98.00 114 MET A CA 1
ATOM 863 C C . MET A 1 114 ? -7.890 12.486 -0.671 1.00 98.00 114 MET A C 1
ATOM 865 O O . MET A 1 114 ? -8.874 12.584 0.046 1.00 98.00 114 MET A O 1
ATOM 869 N N . ASN A 1 115 ? -6.935 13.418 -0.689 1.00 96.12 115 ASN A N 1
ATOM 870 C CA . ASN A 1 115 ? -6.961 14.589 0.193 1.00 96.12 115 ASN A CA 1
ATOM 871 C C . ASN A 1 115 ? -8.114 15.551 -0.133 1.00 96.12 115 ASN A C 1
ATOM 873 O O . ASN A 1 115 ? -8.585 16.260 0.750 1.00 96.12 115 ASN A O 1
ATOM 877 N N . ASN A 1 116 ? -8.593 15.571 -1.381 1.00 96.81 116 ASN A N 1
ATOM 878 C CA . ASN A 1 116 ? -9.804 16.312 -1.739 1.00 96.81 116 ASN A CA 1
ATOM 879 C C . ASN A 1 116 ? -11.072 15.656 -1.169 1.00 96.81 116 ASN A C 1
ATOM 881 O O . ASN A 1 116 ? -11.998 16.364 -0.780 1.00 96.81 116 ASN A O 1
ATOM 885 N N . ALA A 1 117 ? -11.128 14.321 -1.134 1.00 97.12 117 ALA A N 1
ATOM 886 C CA . ALA A 1 117 ? -12.268 13.570 -0.603 1.00 97.12 117 ALA A CA 1
ATOM 887 C C . ALA A 1 117 ? -12.253 13.455 0.930 1.00 97.12 117 ALA A C 1
ATOM 889 O O . ALA A 1 117 ? -13.307 13.453 1.561 1.00 97.12 117 ALA A O 1
ATOM 890 N N . VAL A 1 118 ? -11.061 13.391 1.524 1.00 96.19 118 VAL A N 1
ATOM 891 C CA . VAL A 1 118 ? -10.811 13.314 2.966 1.00 96.19 118 VAL A CA 1
ATOM 892 C C . VAL A 1 118 ? -9.845 14.443 3.347 1.00 96.19 118 VAL A C 1
ATOM 894 O O . VAL A 1 118 ? -8.635 14.214 3.462 1.00 96.19 118 VAL A O 1
ATOM 897 N N . PRO A 1 119 ? -10.351 15.681 3.506 1.00 92.81 119 PRO A N 1
ATOM 898 C CA . PRO A 1 119 ? -9.540 16.801 3.968 1.00 92.81 119 PRO A CA 1
ATOM 899 C C . PRO A 1 119 ? -8.910 16.503 5.331 1.00 92.81 119 PRO A C 1
ATOM 901 O O . PRO A 1 119 ? -9.495 15.792 6.146 1.00 92.81 119 PRO A O 1
ATOM 904 N N . ASP A 1 120 ? -7.717 17.049 5.574 1.00 88.19 120 ASP A N 1
ATOM 905 C CA . ASP A 1 120 ? -6.968 16.866 6.826 1.00 88.19 120 ASP A CA 1
ATOM 906 C C . ASP A 1 120 ? -6.725 15.389 7.191 1.00 88.19 120 ASP A C 1
ATOM 908 O O . ASP A 1 120 ? -6.748 14.996 8.359 1.00 88.19 120 ASP A O 1
ATOM 912 N N . ASN A 1 121 ? -6.487 14.559 6.168 1.00 90.00 121 ASN A N 1
ATOM 913 C CA . ASN A 1 121 ? -6.210 13.136 6.305 1.00 90.00 121 ASN A CA 1
ATOM 914 C C . ASN A 1 121 ? -5.122 12.853 7.360 1.00 90.00 121 ASN A C 1
ATOM 916 O O . ASN A 1 121 ? -3.933 13.086 7.137 1.00 90.00 121 ASN A O 1
ATOM 920 N N . LYS A 1 122 ? -5.542 12.273 8.487 1.00 95.12 122 LYS A N 1
ATOM 921 C CA . LYS A 1 122 ? -4.668 11.813 9.564 1.00 95.12 122 LYS A CA 1
ATOM 922 C C . LYS A 1 122 ? -4.431 10.313 9.422 1.00 95.12 122 LYS A C 1
ATOM 924 O O . LYS A 1 122 ? -5.066 9.513 10.107 1.00 95.12 122 LYS A O 1
ATOM 929 N N . LEU A 1 123 ? -3.538 9.928 8.520 1.00 97.75 123 LEU A N 1
ATOM 930 C CA . LEU A 1 123 ? -3.196 8.525 8.301 1.00 97.75 123 LEU A CA 1
ATOM 931 C C . LEU A 1 123 ? -2.515 7.933 9.545 1.00 97.75 123 LEU A C 1
ATOM 933 O O . LEU A 1 123 ? -1.550 8.502 10.047 1.00 97.75 123 LEU A O 1
ATOM 937 N N . THR A 1 124 ? -3.006 6.796 10.035 1.00 98.19 124 THR A N 1
ATOM 938 C CA . THR A 1 124 ? -2.397 6.072 11.169 1.00 98.19 124 THR A CA 1
ATOM 939 C C . THR A 1 124 ? -2.007 4.646 10.813 1.00 98.19 124 THR A C 1
ATOM 941 O O . THR A 1 124 ? -1.068 4.122 11.402 1.00 98.19 124 THR A O 1
ATOM 944 N N . HIS A 1 125 ? -2.675 4.036 9.830 1.00 98.75 125 HIS A N 1
ATOM 945 C CA . HIS A 1 125 ? -2.409 2.661 9.416 1.00 98.75 125 HIS A CA 1
ATOM 946 C C . HIS A 1 125 ? -2.383 2.540 7.895 1.00 98.75 125 HIS A C 1
ATOM 948 O O . HIS A 1 125 ? -3.242 3.089 7.204 1.00 98.75 125 HIS A O 1
ATOM 954 N N . ILE A 1 126 ? -1.433 1.764 7.390 1.00 98.81 126 ILE A N 1
ATOM 955 C CA . ILE A 1 126 ? -1.390 1.267 6.020 1.00 98.81 126 ILE A CA 1
ATOM 956 C C . ILE A 1 126 ? -1.499 -0.255 6.093 1.00 98.81 126 ILE A C 1
ATOM 958 O O . ILE A 1 126 ? -0.637 -0.909 6.676 1.00 98.81 126 ILE A O 1
ATOM 962 N N . ILE A 1 127 ? -2.538 -0.816 5.489 1.00 98.81 127 ILE A N 1
ATOM 963 C CA . ILE A 1 127 ? -2.679 -2.251 5.255 1.00 98.81 127 ILE A CA 1
ATOM 964 C C . ILE A 1 127 ? -2.210 -2.520 3.829 1.00 98.81 127 ILE A C 1
ATOM 966 O O . ILE A 1 127 ? -2.732 -1.919 2.889 1.00 98.81 127 ILE A O 1
ATOM 970 N N . LEU A 1 128 ? -1.220 -3.390 3.662 1.00 98.62 128 LEU A N 1
ATOM 971 C CA . LEU A 1 128 ? -0.749 -3.814 2.345 1.00 98.62 128 LEU A CA 1
ATOM 972 C C . LEU A 1 128 ? -1.365 -5.163 2.019 1.00 98.62 128 LEU A C 1
ATOM 974 O O . LEU A 1 128 ? -1.116 -6.132 2.735 1.00 98.62 128 LEU A O 1
ATOM 978 N N . SER A 1 129 ? -2.161 -5.219 0.954 1.00 97.81 129 SER A N 1
ATOM 979 C CA . SER A 1 129 ? -2.798 -6.460 0.526 1.00 97.81 129 SER A CA 1
ATOM 980 C C . SER A 1 129 ? -1.763 -7.497 0.112 1.00 97.81 129 SER A C 1
ATOM 982 O O . SER A 1 129 ? -1.880 -8.637 0.521 1.00 97.81 129 SER A O 1
ATOM 984 N N . HIS A 1 130 ? -0.736 -7.119 -0.647 1.00 96.62 130 HIS A N 1
ATOM 985 C CA . HIS A 1 130 ? 0.371 -7.995 -1.043 1.00 96.62 130 HIS A CA 1
ATOM 986 C C . HIS A 1 130 ? 1.535 -7.170 -1.617 1.00 96.62 130 HIS A C 1
ATOM 988 O O . HIS A 1 130 ? 1.431 -5.956 -1.805 1.00 96.62 130 HIS A O 1
ATOM 994 N N . SER A 1 131 ? 2.677 -7.803 -1.884 1.00 96.38 131 SER A N 1
ATOM 995 C CA . SER A 1 131 ? 3.943 -7.142 -2.244 1.00 96.38 131 SER A CA 1
ATOM 996 C C . SER A 1 131 ? 4.084 -6.683 -3.703 1.00 96.38 131 SER A C 1
ATOM 998 O O . SER A 1 131 ? 5.196 -6.365 -4.142 1.00 96.38 131 SER A O 1
ATOM 1000 N N . HIS A 1 132 ? 3.010 -6.598 -4.490 1.00 94.62 132 HIS A N 1
ATOM 1001 C CA . HIS A 1 132 ? 3.121 -6.145 -5.883 1.00 94.62 132 HIS A CA 1
ATOM 1002 C C . HIS A 1 132 ? 3.271 -4.631 -6.013 1.00 94.62 132 HIS A C 1
ATOM 1004 O O . HIS A 1 132 ? 2.830 -3.841 -5.177 1.00 94.62 132 HIS A O 1
ATOM 1010 N N . ALA A 1 133 ? 3.960 -4.216 -7.078 1.00 93.00 133 ALA A N 1
ATOM 1011 C CA . ALA A 1 133 ? 4.424 -2.842 -7.268 1.00 93.00 133 ALA A CA 1
ATOM 1012 C C . ALA A 1 133 ? 3.288 -1.809 -7.372 1.00 93.00 133 ALA A C 1
ATOM 1014 O O . ALA A 1 133 ? 3.471 -0.650 -7.004 1.00 93.00 133 ALA A O 1
ATOM 1015 N N . ASP A 1 134 ? 2.133 -2.219 -7.874 1.00 92.06 134 ASP A N 1
ATOM 1016 C CA . ASP A 1 134 ? 0.912 -1.431 -7.996 1.00 92.06 134 ASP A CA 1
ATOM 1017 C C . ASP A 1 134 ? 0.095 -1.340 -6.703 1.00 92.06 134 ASP A C 1
ATOM 1019 O O . ASP A 1 134 ? -0.771 -0.476 -6.606 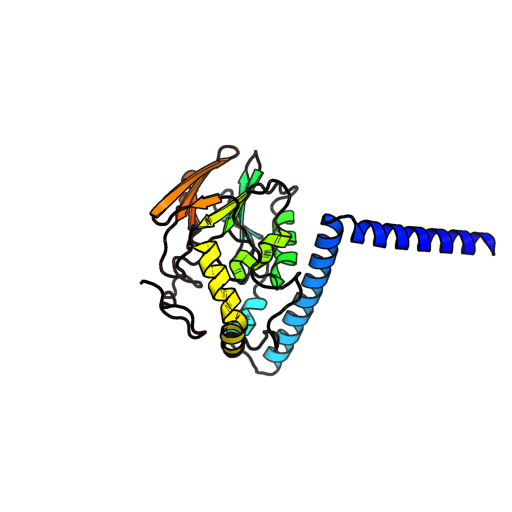1.00 92.06 134 ASP A O 1
ATOM 1023 N N . HIS A 1 135 ? 0.436 -2.120 -5.679 1.00 96.94 135 HIS A N 1
ATOM 1024 C CA . HIS A 1 135 ? -0.178 -2.051 -4.350 1.00 96.94 135 HIS A CA 1
ATOM 1025 C C . HIS A 1 135 ? 0.740 -1.360 -3.340 1.00 96.94 135 HIS A C 1
ATOM 1027 O O . HIS A 1 135 ? 0.280 -0.603 -2.485 1.00 96.94 135 HIS A O 1
ATOM 1033 N N . ILE A 1 136 ? 2.059 -1.535 -3.464 1.00 97.19 136 ILE A N 1
ATOM 1034 C CA . ILE A 1 136 ? 3.035 -1.011 -2.493 1.00 97.19 136 ILE A CA 1
ATOM 1035 C C . ILE A 1 136 ? 3.824 0.208 -2.988 1.00 97.19 136 ILE A C 1
ATOM 1037 O O . ILE A 1 136 ? 4.617 0.786 -2.240 1.00 97.19 136 ILE A O 1
ATOM 1041 N N . GLY A 1 137 ? 3.650 0.600 -4.252 1.00 95.06 137 GLY A N 1
ATOM 1042 C CA . GLY A 1 137 ? 4.465 1.623 -4.910 1.00 95.06 137 GLY A CA 1
ATOM 1043 C C . GLY A 1 137 ? 4.397 3.002 -4.251 1.00 95.06 137 GLY A C 1
ATOM 1044 O O . GLY A 1 137 ? 5.337 3.792 -4.377 1.00 95.06 137 GLY A O 1
ATOM 1045 N N . GLY A 1 138 ? 3.321 3.288 -3.518 1.00 96.06 138 GLY A N 1
ATOM 1046 C CA . GLY A 1 138 ? 3.118 4.552 -2.825 1.00 96.06 138 GLY A CA 1
ATOM 1047 C C . GLY A 1 138 ? 3.561 4.603 -1.372 1.00 96.06 138 GLY A C 1
ATOM 1048 O O . GLY A 1 138 ? 3.543 5.697 -0.815 1.00 96.06 138 GLY A O 1
ATOM 1049 N N . VAL A 1 139 ? 3.972 3.500 -0.733 1.00 96.94 139 VAL A N 1
ATOM 1050 C CA . VAL A 1 139 ? 4.214 3.469 0.729 1.00 96.94 139 VAL A CA 1
ATOM 1051 C C . VAL A 1 139 ? 5.104 4.618 1.202 1.00 96.94 139 VAL A C 1
ATOM 1053 O O . VAL A 1 139 ? 4.746 5.315 2.146 1.00 96.94 139 VAL A O 1
ATOM 1056 N N . LYS A 1 140 ? 6.217 4.893 0.511 1.00 93.44 140 LYS A N 1
ATOM 1057 C CA . LYS A 1 140 ? 7.146 5.987 0.863 1.00 93.44 140 LYS A CA 1
ATOM 1058 C C . LYS A 1 140 ? 6.517 7.390 0.804 1.00 93.44 140 LYS A C 1
ATOM 1060 O O . LYS A 1 140 ? 6.995 8.312 1.458 1.00 93.44 140 LYS A O 1
ATOM 1065 N N . TYR A 1 141 ? 5.448 7.551 0.029 1.00 94.94 141 TYR A N 1
ATOM 1066 C CA . TYR A 1 141 ? 4.717 8.803 -0.154 1.00 94.94 141 TYR A CA 1
ATOM 1067 C C . TYR A 1 141 ? 3.487 8.926 0.748 1.00 94.94 141 TYR A C 1
ATOM 1069 O O . TYR A 1 141 ? 2.992 10.030 0.956 1.00 94.94 141 TYR A O 1
ATOM 1077 N N . TRP A 1 142 ? 3.011 7.831 1.327 1.00 95.69 142 TRP A N 1
ATOM 1078 C CA . TRP A 1 142 ? 1.940 7.857 2.323 1.00 95.69 142 TRP A CA 1
ATOM 1079 C C . TRP A 1 142 ? 2.485 7.863 3.744 1.00 95.69 142 TRP A C 1
ATOM 1081 O O . TRP A 1 142 ? 1.981 8.598 4.584 1.00 95.69 142 TRP A O 1
ATOM 1091 N N . LYS A 1 143 ? 3.552 7.103 3.998 1.00 91.69 143 LYS A N 1
ATOM 1092 C CA . LYS A 1 143 ? 4.136 6.933 5.325 1.00 91.69 143 LYS A CA 1
ATOM 1093 C C . LYS A 1 143 ? 4.622 8.263 5.909 1.00 91.69 143 LYS A C 1
ATOM 1095 O O . LYS A 1 143 ? 5.257 9.074 5.225 1.00 91.69 143 LYS A O 1
ATOM 1100 N N . GLU A 1 144 ? 4.348 8.418 7.197 1.00 90.44 144 GLU A N 1
ATOM 1101 C CA . GLU A 1 144 ? 4.886 9.430 8.104 1.00 90.44 144 GLU A CA 1
ATOM 1102 C C . GLU A 1 144 ? 5.277 8.742 9.422 1.00 90.44 144 GLU A C 1
ATOM 1104 O O . GLU A 1 144 ? 5.014 7.547 9.611 1.00 90.44 144 GLU A O 1
ATOM 1109 N N . ASP A 1 145 ? 5.938 9.465 10.325 1.00 90.50 145 ASP A N 1
ATOM 1110 C CA . ASP A 1 145 ? 6.308 8.919 11.631 1.00 90.50 145 ASP A CA 1
ATOM 1111 C C . ASP A 1 145 ? 5.058 8.514 12.425 1.00 90.50 145 ASP A C 1
ATOM 1113 O O . ASP A 1 145 ? 4.087 9.262 12.520 1.00 90.50 145 ASP A O 1
ATOM 1117 N N . GLY A 1 146 ? 5.088 7.314 13.007 1.00 93.62 146 GLY A N 1
ATOM 1118 C CA . GLY A 1 146 ? 3.968 6.763 13.774 1.00 93.62 146 GLY A CA 1
ATOM 1119 C C . GLY A 1 146 ? 2.893 6.052 12.947 1.00 93.62 146 GLY A C 1
ATOM 1120 O O . GLY A 1 146 ? 2.001 5.462 13.545 1.00 93.62 146 GLY A O 1
ATOM 1121 N N . VAL A 1 147 ? 2.980 6.050 11.610 1.00 97.81 147 VAL A N 1
ATOM 1122 C CA . VAL A 1 147 ? 2.092 5.229 10.769 1.00 97.81 147 VAL A CA 1
ATOM 1123 C C . VAL A 1 147 ? 2.496 3.758 10.867 1.00 97.81 147 VAL A C 1
ATOM 1125 O O . VAL A 1 147 ? 3.625 3.392 10.523 1.00 97.81 147 VAL A O 1
ATOM 1128 N N . GLU A 1 148 ? 1.563 2.909 11.291 1.00 98.38 148 GLU A N 1
ATOM 1129 C CA . GLU A 1 148 ? 1.741 1.459 11.316 1.00 98.38 148 GLU A CA 1
ATOM 1130 C C . GLU A 1 148 ? 1.537 0.865 9.919 1.00 98.38 148 GLU A C 1
ATOM 1132 O O . GLU A 1 148 ? 0.604 1.221 9.203 1.00 98.38 148 GLU A O 1
ATOM 1137 N N . ILE A 1 149 ? 2.418 -0.047 9.516 1.00 98.75 149 ILE A N 1
ATOM 1138 C CA . ILE A 1 149 ? 2.333 -0.786 8.257 1.00 98.75 149 ILE A CA 1
ATOM 1139 C C . ILE A 1 149 ? 2.063 -2.245 8.598 1.00 98.75 149 ILE A C 1
ATOM 1141 O O . ILE A 1 149 ? 2.925 -2.923 9.159 1.00 98.75 149 ILE A O 1
ATOM 1145 N N . ILE A 1 150 ? 0.876 -2.716 8.240 1.00 98.81 150 ILE A N 1
ATOM 1146 C CA . ILE A 1 150 ? 0.411 -4.076 8.483 1.00 98.81 150 ILE A CA 1
ATOM 1147 C C . ILE A 1 150 ? 0.495 -4.847 7.168 1.00 98.81 150 ILE A C 1
ATOM 1149 O O . ILE A 1 150 ? -0.045 -4.413 6.150 1.00 98.81 150 ILE A O 1
ATOM 1153 N N . ALA A 1 151 ? 1.179 -5.985 7.195 1.00 98.69 151 ALA A N 1
ATOM 1154 C CA . ALA A 1 151 ? 1.318 -6.875 6.047 1.00 98.69 151 ALA A CA 1
ATOM 1155 C C . ALA A 1 151 ? 1.286 -8.347 6.486 1.00 98.69 151 ALA A C 1
ATOM 1157 O O . ALA A 1 151 ? 1.300 -8.660 7.676 1.00 98.69 151 ALA A O 1
ATOM 1158 N N . HIS A 1 152 ? 1.246 -9.267 5.532 1.00 98.44 152 HIS A N 1
ATOM 1159 C CA . HIS A 1 152 ? 1.385 -10.695 5.806 1.00 98.44 152 HIS A CA 1
ATOM 1160 C C . HIS A 1 152 ? 2.819 -11.053 6.249 1.00 98.44 152 HIS A C 1
ATOM 1162 O O . HIS A 1 152 ? 3.780 -10.386 5.859 1.00 98.44 152 HIS A O 1
AT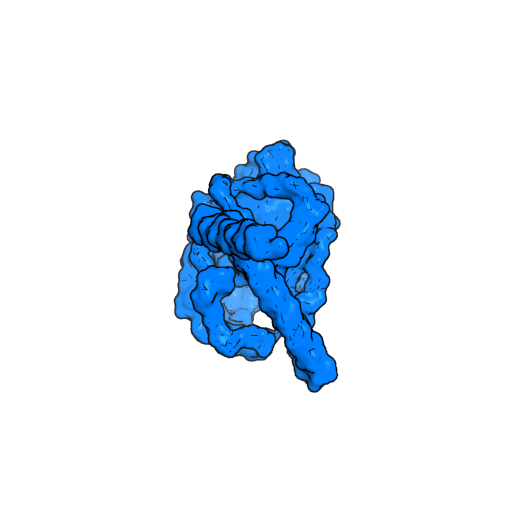OM 1168 N N . ASP A 1 153 ? 3.002 -12.133 7.014 1.00 98.00 153 ASP A N 1
ATOM 1169 C CA . ASP A 1 153 ? 4.331 -12.625 7.431 1.00 98.00 153 ASP A CA 1
ATOM 1170 C C . ASP A 1 153 ? 5.309 -12.929 6.261 1.00 98.00 153 ASP A C 1
ATOM 1172 O O . ASP A 1 153 ? 6.510 -12.683 6.382 1.00 98.00 153 ASP A O 1
ATOM 1176 N N . GLN A 1 154 ? 4.811 -13.369 5.097 1.00 97.25 154 GLN A N 1
ATOM 1177 C CA . GLN A 1 154 ? 5.578 -13.648 3.882 1.00 97.25 154 GLN A CA 1
ATOM 1178 C C . GLN A 1 154 ? 5.915 -12.389 3.076 1.00 97.25 154 GLN A C 1
ATOM 1180 O O . GLN A 1 154 ? 6.724 -12.471 2.153 1.00 97.25 154 GLN A O 1
ATOM 1185 N N . PHE A 1 155 ? 5.361 -11.220 3.418 1.00 97.88 155 PHE A N 1
ATOM 1186 C CA . PHE A 1 155 ? 5.522 -9.987 2.636 1.00 97.88 155 PHE A CA 1
ATOM 1187 C C . PHE A 1 155 ? 6.991 -9.630 2.390 1.00 97.88 155 PHE A C 1
ATOM 1189 O O . PHE A 1 155 ? 7.391 -9.266 1.285 1.00 97.88 155 PHE A O 1
ATOM 1196 N N . THR A 1 156 ? 7.826 -9.759 3.424 1.00 97.44 156 THR A N 1
ATOM 1197 C CA . THR A 1 156 ? 9.262 -9.461 3.316 1.00 97.44 156 THR A CA 1
ATOM 1198 C C . THR A 1 156 ? 9.970 -10.439 2.375 1.00 97.44 156 THR A C 1
ATOM 1200 O O . THR A 1 156 ? 10.851 -10.035 1.615 1.00 97.44 156 THR A O 1
ATOM 1203 N N . GLU A 1 157 ? 9.586 -11.717 2.396 1.00 96.19 157 GLU A N 1
ATOM 1204 C CA . GLU A 1 157 ? 10.180 -12.745 1.538 1.00 96.19 157 GLU A CA 1
ATOM 1205 C C . GLU A 1 157 ? 9.724 -12.605 0.082 1.00 96.19 157 GLU A C 1
ATOM 1207 O O . GLU A 1 157 ? 10.560 -12.682 -0.823 1.00 96.19 157 GLU A O 1
ATOM 1212 N N . GLU A 1 158 ? 8.441 -12.334 -0.168 1.00 95.44 158 GLU A N 1
ATOM 1213 C CA . GLU A 1 158 ? 7.943 -12.111 -1.529 1.00 95.44 158 GLU A CA 1
ATOM 1214 C C . GLU A 1 158 ? 8.535 -10.839 -2.142 1.00 95.44 158 GLU A C 1
ATOM 1216 O O . GLU A 1 158 ? 9.047 -10.878 -3.263 1.00 95.44 158 GLU A O 1
ATOM 1221 N N . GLN A 1 159 ? 8.647 -9.758 -1.367 1.00 96.00 159 GLN A N 1
ATOM 1222 C CA . GLN A 1 159 ? 9.350 -8.550 -1.795 1.00 96.00 159 GLN A CA 1
ATOM 1223 C C . GLN A 1 159 ? 10.826 -8.819 -2.128 1.00 96.00 159 GLN A C 1
ATOM 1225 O O . GLN A 1 159 ? 11.334 -8.352 -3.153 1.00 96.00 159 GLN A O 1
ATOM 1230 N N . ARG A 1 160 ? 11.537 -9.587 -1.289 1.00 96.25 160 ARG A N 1
ATOM 1231 C CA . ARG A 1 160 ? 12.937 -9.976 -1.532 1.00 96.25 160 ARG A CA 1
ATOM 1232 C C . ARG A 1 160 ? 13.064 -10.779 -2.825 1.00 96.25 160 ARG A C 1
ATOM 1234 O O . ARG A 1 160 ? 13.976 -10.525 -3.612 1.00 96.25 160 ARG A O 1
ATOM 1241 N N . TYR A 1 161 ? 12.175 -11.746 -3.039 1.00 94.44 161 TYR A N 1
ATOM 1242 C CA . TYR A 1 161 ? 12.131 -12.575 -4.242 1.00 94.44 161 TYR A CA 1
ATOM 1243 C C . TYR A 1 161 ? 11.862 -11.737 -5.501 1.00 94.44 161 TYR A C 1
ATOM 1245 O O . TYR A 1 161 ? 12.637 -11.823 -6.458 1.00 94.44 161 TYR A O 1
ATOM 1253 N N . LEU A 1 162 ? 10.833 -10.884 -5.479 1.00 93.88 162 LEU A N 1
ATOM 1254 C CA . LEU A 1 162 ? 10.478 -9.993 -6.586 1.00 93.88 162 LEU A CA 1
ATOM 1255 C C . LEU A 1 162 ? 11.625 -9.038 -6.916 1.00 93.88 162 LEU A C 1
ATOM 1257 O O . LEU A 1 162 ? 11.956 -8.855 -8.087 1.00 93.88 162 LEU A O 1
ATOM 1261 N N . LYS A 1 163 ? 12.304 -8.499 -5.894 1.00 94.31 163 LYS A N 1
ATOM 1262 C CA . LYS A 1 163 ? 13.474 -7.639 -6.093 1.00 94.31 163 LYS A CA 1
ATOM 1263 C C . LYS A 1 163 ? 14.668 -8.401 -6.667 1.00 94.31 163 LYS A C 1
ATOM 1265 O O . LYS A 1 163 ? 15.334 -7.900 -7.567 1.00 94.31 163 LYS A O 1
ATOM 1270 N N . ALA A 1 164 ? 14.945 -9.607 -6.175 1.00 94.25 164 ALA A N 1
ATOM 1271 C CA . ALA A 1 164 ? 16.063 -10.422 -6.652 1.00 94.25 164 ALA A CA 1
ATOM 1272 C C . ALA A 1 164 ? 15.906 -10.837 -8.124 1.00 94.25 164 ALA A C 1
ATOM 1274 O O . ALA A 1 164 ? 16.903 -10.966 -8.834 1.00 94.25 164 ALA A O 1
ATOM 1275 N N . LEU A 1 165 ? 14.667 -11.029 -8.584 1.00 93.62 165 LEU A N 1
ATOM 1276 C CA . LEU A 1 165 ? 14.350 -11.356 -9.973 1.00 93.62 165 LEU A CA 1
ATOM 1277 C C . LEU A 1 165 ? 13.943 -10.144 -10.816 1.00 93.62 165 LEU A C 1
ATOM 1279 O O . LEU A 1 165 ? 13.523 -10.333 -11.955 1.00 93.62 165 LEU A O 1
ATOM 1283 N N . GLU A 1 166 ? 14.086 -8.918 -10.313 1.00 92.12 166 GLU A N 1
ATOM 1284 C CA . GLU A 1 166 ? 13.639 -7.706 -11.007 1.00 92.12 166 GLU A CA 1
ATOM 1285 C C . GLU A 1 166 ? 14.176 -7.606 -12.448 1.00 92.12 166 GLU A C 1
ATOM 1287 O O . GLU A 1 166 ? 13.349 -7.405 -13.333 1.00 92.12 166 GLU A O 1
ATOM 1292 N N . PRO A 1 167 ? 15.470 -7.851 -12.756 1.00 90.38 167 PRO A N 1
ATOM 1293 C CA . PRO A 1 167 ? 15.942 -7.814 -14.145 1.00 90.38 167 PRO A CA 1
ATOM 1294 C C . PRO A 1 167 ? 15.228 -8.831 -15.048 1.00 90.38 167 PRO A C 1
ATOM 1296 O O . PRO A 1 167 ? 14.839 -8.519 -16.168 1.00 90.38 167 PRO A O 1
ATOM 1299 N N . TYR A 1 168 ? 14.996 -10.042 -14.536 1.00 90.75 168 TYR A N 1
ATOM 1300 C CA . TYR A 1 168 ? 14.315 -11.108 -15.270 1.00 90.75 168 TYR A CA 1
ATOM 1301 C C . TYR A 1 168 ? 12.828 -10.799 -15.498 1.00 90.75 168 TYR A C 1
ATOM 1303 O O . TYR A 1 168 ? 12.301 -10.999 -16.594 1.00 90.75 168 TYR A O 1
ATOM 1311 N N . LEU A 1 169 ? 12.141 -10.323 -14.459 1.00 91.44 169 LEU A N 1
ATOM 1312 C CA . LEU A 1 169 ? 10.717 -10.005 -14.507 1.00 91.44 169 LEU A CA 1
ATOM 1313 C C . LEU A 1 169 ? 10.452 -8.734 -15.317 1.00 91.44 169 LEU A C 1
ATOM 1315 O O . LEU A 1 169 ? 9.432 -8.662 -15.998 1.00 91.44 169 LEU A O 1
ATOM 1319 N N . HIS A 1 170 ? 11.355 -7.749 -15.278 1.00 89.31 170 HIS A N 1
ATOM 1320 C CA . HIS A 1 170 ? 11.221 -6.479 -15.993 1.00 89.31 170 HIS A CA 1
ATOM 1321 C C . HIS A 1 170 ? 11.145 -6.698 -17.499 1.00 89.31 170 HIS A C 1
ATOM 1323 O O . HIS A 1 170 ? 10.155 -6.302 -18.108 1.00 89.31 170 HIS A O 1
ATOM 1329 N N . ASP A 1 171 ? 12.095 -7.423 -18.090 1.00 87.69 171 ASP A N 1
ATOM 1330 C CA . ASP A 1 171 ? 12.099 -7.703 -19.533 1.00 87.69 171 ASP A CA 1
ATOM 1331 C C . ASP A 1 171 ? 10.819 -8.403 -19.999 1.00 87.69 171 ASP A C 1
ATOM 1333 O O . ASP A 1 171 ? 10.249 -8.074 -21.043 1.00 87.69 171 ASP A O 1
ATOM 1337 N N . ARG A 1 172 ? 10.314 -9.342 -19.194 1.00 89.75 172 ARG A N 1
ATOM 1338 C CA . ARG A 1 172 ? 9.068 -10.060 -19.487 1.00 89.75 172 ARG A CA 1
ATOM 1339 C C . ARG A 1 172 ? 7.840 -9.179 -19.298 1.00 89.75 172 ARG A C 1
ATOM 1341 O O . ARG A 1 172 ? 6.914 -9.256 -20.104 1.00 89.75 172 ARG A O 1
ATOM 1348 N N . ASN A 1 173 ? 7.838 -8.318 -18.285 1.00 86.19 173 ASN A N 1
ATOM 1349 C CA . ASN A 1 173 ? 6.798 -7.315 -18.095 1.00 86.19 173 ASN A CA 1
ATOM 1350 C C . ASN A 1 173 ? 6.754 -6.345 -19.270 1.00 86.19 173 ASN A C 1
ATOM 1352 O O . ASN A 1 173 ? 5.664 -6.041 -19.730 1.00 86.19 173 ASN A O 1
ATOM 1356 N N . ARG A 1 174 ? 7.893 -5.932 -19.836 1.00 86.00 174 ARG A N 1
ATOM 1357 C CA . ARG A 1 174 ? 7.924 -5.044 -21.011 1.00 86.00 174 ARG A CA 1
ATOM 1358 C C . ARG A 1 174 ? 7.258 -5.641 -22.251 1.00 86.00 174 ARG A C 1
ATOM 1360 O O . ARG A 1 174 ? 6.737 -4.888 -23.068 1.00 86.00 174 ARG A O 1
ATOM 1367 N N . LEU A 1 175 ? 7.225 -6.970 -22.391 1.00 81.56 175 LEU A N 1
ATOM 1368 C CA . LEU A 1 175 ? 6.468 -7.629 -23.466 1.00 81.56 175 LEU A CA 1
ATOM 1369 C C . LEU A 1 175 ? 4.953 -7.438 -23.307 1.00 81.56 175 LEU A C 1
ATOM 1371 O O . LEU A 1 175 ? 4.239 -7.341 -24.302 1.00 81.56 175 LEU A O 1
ATOM 1375 N N . LEU A 1 176 ? 4.469 -7.390 -22.063 1.00 77.44 176 LEU A N 1
ATOM 1376 C CA . LEU A 1 176 ? 3.056 -7.191 -21.731 1.00 77.44 176 LEU A CA 1
ATOM 1377 C C . LEU A 1 176 ? 2.700 -5.701 -21.612 1.00 77.44 176 LEU A C 1
ATOM 1379 O O . LEU A 1 176 ? 1.597 -5.303 -21.966 1.00 77.44 176 LEU A O 1
ATOM 1383 N N . PHE A 1 177 ? 3.649 -4.885 -21.159 1.00 77.50 177 PHE A N 1
ATOM 1384 C CA . PHE A 1 177 ? 3.523 -3.467 -20.840 1.00 77.50 177 PHE A CA 1
ATOM 1385 C C . PHE A 1 177 ? 4.602 -2.672 -21.599 1.00 77.50 177 PHE A C 1
ATOM 1387 O O . PHE A 1 177 ? 5.585 -2.214 -21.008 1.00 77.50 177 PHE A O 1
ATOM 1394 N N . PRO A 1 178 ? 4.447 -2.472 -22.922 1.00 70.19 178 PRO A N 1
ATOM 1395 C CA . PRO A 1 178 ? 5.490 -1.899 -23.784 1.00 70.19 178 PRO A CA 1
ATOM 1396 C C . PRO A 1 178 ? 5.824 -0.428 -23.484 1.00 70.19 178 PRO A C 1
ATOM 1398 O O . PRO A 1 178 ? 6.758 0.131 -24.057 1.00 70.19 178 PRO A O 1
ATOM 1401 N N . PHE A 1 179 ? 5.067 0.209 -22.590 1.00 69.81 179 PHE A N 1
ATOM 1402 C CA . PHE A 1 179 ? 5.307 1.565 -22.104 1.00 69.81 179 PHE A CA 1
ATOM 1403 C C . PHE A 1 179 ? 6.321 1.647 -20.961 1.00 69.81 179 PHE A C 1
ATOM 1405 O O . PHE A 1 179 ? 6.766 2.746 -20.624 1.00 69.81 179 PHE A O 1
ATOM 1412 N N . MET A 1 180 ? 6.673 0.516 -20.344 1.00 75.94 180 MET A N 1
ATOM 1413 C CA . MET A 1 180 ? 7.664 0.488 -19.277 1.00 75.94 180 MET A CA 1
ATOM 1414 C C . MET A 1 180 ? 9.046 0.943 -19.789 1.00 75.94 180 MET A C 1
ATOM 1416 O O . MET A 1 180 ? 9.400 0.669 -20.947 1.00 75.94 180 MET A O 1
ATOM 1420 N N . PRO A 1 181 ? 9.850 1.612 -18.937 1.00 76.75 181 PRO A N 1
ATOM 1421 C CA . PRO A 1 181 ? 11.225 1.986 -19.265 1.00 76.75 181 PRO A CA 1
ATOM 1422 C C . PRO A 1 181 ? 12.050 0.792 -19.755 1.00 76.75 181 PRO A C 1
ATOM 1424 O O . PRO A 1 181 ? 11.745 -0.348 -19.415 1.00 76.75 181 PRO A O 1
ATOM 1427 N N . GLU A 1 182 ? 13.085 1.048 -20.559 1.00 81.75 182 GLU A N 1
ATOM 1428 C CA . GLU A 1 182 ? 13.976 -0.010 -21.065 1.00 81.75 182 GLU A CA 1
ATOM 1429 C C . GLU A 1 182 ? 14.625 -0.789 -19.924 1.00 81.75 182 GLU A C 1
ATOM 1431 O O . GLU A 1 182 ? 14.544 -2.009 -19.910 1.00 81.75 182 GLU A O 1
ATOM 1436 N N . GLU A 1 183 ? 15.130 -0.076 -18.919 1.00 84.06 183 GLU A N 1
ATOM 1437 C CA . GLU A 1 183 ? 15.787 -0.657 -17.751 1.00 84.06 183 GLU A CA 1
ATOM 1438 C C . GLU A 1 183 ? 14.934 -0.509 -16.483 1.00 84.06 183 GLU A C 1
ATOM 1440 O O . GLU A 1 183 ? 14.164 0.458 -16.373 1.00 84.06 183 GLU A O 1
ATOM 1445 N N . PRO A 1 184 ? 15.080 -1.416 -15.498 1.00 82.56 184 PRO A N 1
ATOM 1446 C CA . PRO A 1 184 ? 14.445 -1.267 -14.201 1.00 82.56 184 PRO A CA 1
ATOM 1447 C C . PRO A 1 184 ? 14.835 0.060 -13.536 1.00 82.56 184 PRO A C 1
ATOM 1449 O O . PRO A 1 184 ? 16.012 0.439 -13.521 1.00 82.56 184 PRO A O 1
ATOM 1452 N N . PRO A 1 185 ? 13.873 0.784 -12.949 1.00 80.19 185 PRO A N 1
ATOM 1453 C CA . PRO A 1 185 ? 14.167 2.028 -12.266 1.00 80.19 185 PRO A CA 1
ATOM 1454 C C . PRO A 1 185 ? 15.006 1.790 -11.002 1.00 80.19 185 PRO A C 1
ATOM 1456 O O . PRO A 1 185 ? 14.585 1.114 -10.067 1.00 80.19 185 PRO A O 1
ATOM 1459 N N . THR A 1 186 ? 16.190 2.402 -10.949 1.00 80.88 186 THR A N 1
ATOM 1460 C CA . THR A 1 186 ? 17.119 2.298 -9.806 1.00 80.88 186 THR A CA 1
ATOM 1461 C C . THR A 1 186 ? 17.066 3.498 -8.867 1.00 80.88 186 THR A C 1
ATOM 1463 O O . THR A 1 186 ? 17.534 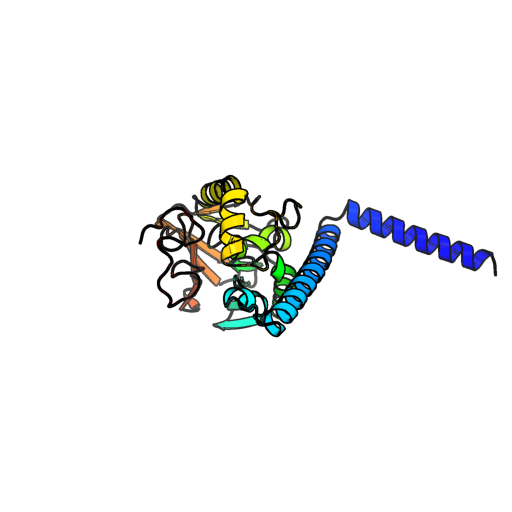3.416 -7.733 1.00 80.88 186 THR A O 1
ATOM 1466 N N . ALA A 1 187 ? 16.497 4.619 -9.319 1.00 81.69 187 ALA A N 1
ATOM 1467 C CA . ALA A 1 187 ? 16.368 5.817 -8.505 1.00 81.69 187 ALA A CA 1
ATOM 1468 C C . ALA A 1 187 ? 15.458 5.541 -7.302 1.00 81.69 187 ALA A C 1
ATOM 1470 O O . ALA A 1 187 ? 14.331 5.083 -7.472 1.00 81.69 187 ALA A O 1
ATOM 1471 N N . GLU A 1 188 ? 15.925 5.875 -6.097 1.00 80.12 188 GLU A N 1
ATOM 1472 C CA . GLU A 1 188 ? 15.246 5.580 -4.826 1.00 80.12 188 GLU A CA 1
ATOM 1473 C C . GLU A 1 188 ? 13.772 6.012 -4.810 1.00 80.12 188 GLU A C 1
ATOM 1475 O O . GLU A 1 188 ? 12.924 5.301 -4.277 1.00 80.12 188 GLU A O 1
ATOM 1480 N N . MET A 1 189 ? 13.441 7.129 -5.466 1.00 76.62 189 MET A N 1
ATOM 1481 C CA . MET A 1 189 ? 12.065 7.620 -5.605 1.00 76.62 189 MET A CA 1
ATOM 1482 C C . MET A 1 189 ? 11.122 6.593 -6.261 1.00 76.62 189 MET A C 1
ATOM 1484 O O . MET A 1 189 ? 10.005 6.393 -5.797 1.00 76.62 189 MET A O 1
ATOM 1488 N N . ILE A 1 190 ? 11.584 5.857 -7.271 1.00 82.88 190 ILE A N 1
ATOM 1489 C CA . ILE A 1 190 ? 10.759 4.951 -8.090 1.00 82.88 190 ILE A CA 1
ATOM 1490 C C . ILE A 1 190 ? 11.152 3.478 -7.998 1.00 82.88 190 ILE A C 1
ATOM 1492 O O . ILE A 1 190 ? 10.457 2.631 -8.550 1.00 82.88 190 ILE A O 1
ATOM 1496 N N . ALA A 1 191 ? 12.234 3.166 -7.291 1.00 88.31 191 ALA A N 1
ATOM 1497 C CA . ALA A 1 191 ? 12.666 1.797 -7.072 1.00 88.31 191 ALA A CA 1
ATOM 1498 C C . ALA A 1 191 ? 11.602 0.994 -6.306 1.00 88.31 191 ALA A C 1
ATOM 1500 O O . ALA A 1 191 ? 10.993 1.494 -5.350 1.00 88.31 191 ALA A O 1
ATOM 1501 N N . TYR A 1 192 ? 11.420 -0.256 -6.735 1.00 92.44 192 TYR A N 1
ATOM 1502 C CA . TYR A 1 192 ? 10.558 -1.243 -6.092 1.00 92.44 192 TYR A CA 1
ATOM 1503 C C . TYR A 1 192 ? 11.137 -1.726 -4.751 1.00 92.44 192 TYR A C 1
ATOM 1505 O O . TYR A 1 192 ? 12.352 -1.922 -4.624 1.00 92.44 192 TYR A O 1
ATOM 1513 N N . GLY A 1 193 ? 10.247 -1.983 -3.789 1.00 92.50 193 GLY A N 1
ATOM 1514 C CA . GLY A 1 193 ? 10.573 -2.544 -2.478 1.00 92.50 193 GLY A CA 1
ATOM 1515 C C . GLY A 1 193 ? 11.134 -1.523 -1.480 1.00 92.50 193 GLY A C 1
ATOM 1516 O O . GLY A 1 193 ? 10.850 -0.329 -1.557 1.00 92.50 193 GLY A O 1
ATOM 1517 N N . GLY A 1 194 ? 11.910 -2.013 -0.513 1.00 93.25 194 GLY A N 1
ATOM 1518 C CA . GLY A 1 194 ? 12.420 -1.251 0.628 1.00 93.25 194 GLY A CA 1
ATOM 1519 C C . GLY A 1 194 ? 11.406 -1.052 1.759 1.00 93.25 194 GLY A C 1
ATOM 1520 O O . GLY A 1 194 ? 11.565 -0.130 2.557 1.00 93.25 194 GLY A O 1
ATOM 1521 N N . ILE A 1 195 ? 10.353 -1.870 1.826 1.00 96.38 195 ILE A N 1
ATOM 1522 C CA . ILE A 1 195 ? 9.272 -1.707 2.805 1.00 96.38 195 ILE A CA 1
ATOM 1523 C C . ILE A 1 195 ? 9.417 -2.741 3.913 1.00 96.38 195 ILE A C 1
ATOM 1525 O O . ILE A 1 195 ? 9.424 -3.943 3.651 1.00 96.38 195 ILE A O 1
ATOM 1529 N N . THR A 1 196 ? 9.472 -2.253 5.150 1.00 96.94 196 THR A N 1
ATOM 1530 C CA . THR A 1 196 ? 9.469 -3.074 6.362 1.00 96.94 196 THR A CA 1
ATOM 1531 C C . THR A 1 196 ? 8.137 -2.873 7.085 1.00 96.94 196 THR A C 1
ATOM 1533 O O . THR A 1 196 ? 7.892 -1.758 7.559 1.00 96.94 196 THR A O 1
ATOM 1536 N N . PRO A 1 197 ? 7.278 -3.906 7.169 1.00 98.00 197 PRO A N 1
ATOM 1537 C CA . PRO A 1 197 ? 6.061 -3.851 7.973 1.00 98.00 197 PRO A CA 1
ATOM 1538 C C . PRO A 1 197 ? 6.387 -3.590 9.449 1.00 98.00 197 PRO A C 1
ATOM 1540 O O . PRO A 1 197 ? 7.383 -4.097 9.968 1.00 98.00 197 PRO A O 1
ATOM 1543 N N . THR A 1 198 ? 5.558 -2.803 10.132 1.00 98.25 198 THR A N 1
ATOM 1544 C CA . THR A 1 198 ? 5.653 -2.619 11.591 1.00 98.25 198 THR A CA 1
ATOM 1545 C C . THR A 1 198 ? 4.956 -3.749 12.336 1.00 98.25 198 THR A C 1
ATOM 1547 O O . THR A 1 198 ? 5.357 -4.088 13.447 1.00 98.25 198 THR A O 1
ATOM 1550 N N . LEU A 1 199 ? 3.942 -4.348 11.710 1.00 98.50 199 LEU A N 1
ATOM 1551 C CA . LEU A 1 199 ? 3.205 -5.499 12.206 1.00 98.50 199 LEU A CA 1
ATOM 1552 C C . LEU A 1 199 ? 3.024 -6.503 11.067 1.00 98.50 199 LEU A C 1
ATOM 1554 O O . LEU A 1 199 ? 2.767 -6.129 9.922 1.00 98.50 199 LEU A O 1
ATOM 1558 N N . THR A 1 200 ? 3.158 -7.785 11.396 1.00 98.69 200 THR A N 1
ATOM 1559 C CA . THR A 1 200 ? 2.855 -8.877 10.467 1.00 98.69 200 THR A CA 1
ATOM 1560 C C . THR A 1 200 ? 1.738 -9.749 11.019 1.00 98.69 200 THR A C 1
ATOM 1562 O O . THR A 1 200 ? 1.651 -9.945 12.232 1.00 98.69 200 THR A O 1
ATOM 1565 N N . VAL A 1 201 ? 0.875 -10.240 10.133 1.00 98.62 201 VAL A N 1
ATOM 1566 C CA . VAL A 1 201 ? -0.167 -11.227 10.443 1.00 98.62 201 VAL A CA 1
ATOM 1567 C C . VAL A 1 201 ? 0.280 -12.565 9.859 1.00 98.62 201 VAL A C 1
ATOM 1569 O O . VAL A 1 201 ? 0.653 -12.616 8.684 1.00 98.62 201 VAL A O 1
ATOM 1572 N N . ASN A 1 202 ? 0.306 -13.623 10.675 1.00 98.19 202 ASN A N 1
ATOM 1573 C CA . ASN A 1 202 ? 0.740 -14.937 10.199 1.00 98.19 202 ASN A CA 1
ATOM 1574 C C . ASN A 1 202 ? -0.318 -15.562 9.298 1.00 98.19 202 ASN A C 1
ATOM 1576 O O . ASN A 1 202 ? -1.508 -15.334 9.499 1.00 98.19 202 ASN A O 1
ATOM 1580 N N . GLU A 1 203 ? 0.115 -16.403 8.365 1.00 96.00 203 GLU A N 1
ATOM 1581 C CA . GLU A 1 203 ? -0.801 -17.163 7.510 1.00 96.00 203 GLU A CA 1
ATOM 1582 C C . GLU A 1 203 ? -1.889 -17.891 8.320 1.00 96.00 203 GLU A C 1
ATOM 1584 O O . GLU A 1 203 ? -1.590 -18.655 9.241 1.00 96.00 203 GLU A O 1
ATOM 1589 N N . GLY A 1 204 ? -3.155 -17.683 7.948 1.00 95.25 204 GLY A N 1
ATOM 1590 C CA . GLY A 1 204 ? -4.322 -18.273 8.610 1.00 95.25 204 GLY A CA 1
ATOM 1591 C C . GLY A 1 204 ? -4.795 -17.552 9.879 1.00 95.25 204 GLY A C 1
ATOM 1592 O O . GLY A 1 204 ? -5.868 -17.888 10.387 1.00 95.25 204 GLY A O 1
ATOM 1593 N N . ASP A 1 205 ? -4.049 -16.558 10.369 1.00 97.94 205 ASP A N 1
ATOM 1594 C CA . ASP A 1 205 ? -4.456 -15.705 11.486 1.00 97.94 205 ASP A CA 1
ATOM 1595 C C . ASP A 1 205 ? -5.228 -14.461 11.003 1.00 97.94 205 ASP A C 1
ATOM 1597 O O . ASP A 1 205 ? -5.299 -14.117 9.818 1.00 97.94 205 ASP A O 1
ATOM 1601 N N . SER A 1 206 ? -5.804 -13.746 11.971 1.00 97.62 206 SER A N 1
ATOM 1602 C CA . SER A 1 206 ? -6.440 -12.449 11.759 1.00 97.62 206 SER A CA 1
ATOM 1603 C C . SER A 1 206 ? -5.953 -11.418 12.769 1.00 97.62 206 SER A C 1
ATOM 1605 O O . SER A 1 206 ? -5.780 -11.733 13.948 1.00 97.62 206 SER A O 1
ATOM 1607 N N . TYR A 1 207 ? -5.835 -10.169 12.337 1.00 98.44 207 TYR A N 1
ATOM 1608 C CA . TYR A 1 207 ? -5.631 -9.004 13.183 1.00 98.44 207 TYR A CA 1
ATOM 1609 C C . TYR A 1 207 ? -6.896 -8.149 13.202 1.00 98.44 207 TYR A C 1
ATOM 1611 O O . TYR A 1 207 ? -7.400 -7.736 12.159 1.00 98.44 207 TYR A O 1
ATOM 1619 N N . ARG A 1 208 ? -7.413 -7.868 14.398 1.00 98.44 208 ARG A N 1
ATOM 1620 C CA . ARG A 1 208 ? -8.606 -7.043 14.571 1.00 98.44 208 ARG A CA 1
ATOM 1621 C C . ARG A 1 208 ? -8.213 -5.649 15.040 1.00 98.44 208 ARG A C 1
ATOM 1623 O O . ARG A 1 208 ? -7.678 -5.495 16.134 1.00 98.44 208 ARG A O 1
ATOM 1630 N N . LEU A 1 209 ? -8.525 -4.653 14.221 1.00 98.25 209 LEU A N 1
ATOM 1631 C CA . LEU A 1 209 ? -8.289 -3.240 14.477 1.00 98.25 209 LEU A CA 1
ATOM 1632 C C . LEU A 1 209 ? -9.597 -2.565 14.901 1.00 98.25 209 LEU A C 1
ATOM 1634 O O . LEU A 1 209 ? -10.565 -2.535 14.142 1.00 98.25 209 LEU A O 1
ATOM 1638 N N . GLU A 1 210 ? -9.616 -1.999 16.104 1.00 97.94 210 GLU A N 1
ATOM 1639 C CA . GLU A 1 210 ? -10.646 -1.048 16.530 1.00 97.94 210 GLU A CA 1
ATOM 1640 C C . GLU A 1 210 ? -10.049 0.356 16.511 1.00 97.94 210 GLU A C 1
ATOM 1642 O O . GLU A 1 210 ? -9.057 0.610 17.192 1.00 97.94 210 GLU A O 1
ATOM 1647 N N . LEU A 1 211 ? -10.630 1.264 15.728 1.00 97.44 211 LEU A N 1
ATOM 1648 C CA . LEU A 1 211 ? -10.116 2.627 15.587 1.00 97.44 211 LEU A CA 1
ATOM 1649 C C . LEU A 1 211 ? -11.264 3.614 15.405 1.00 97.44 211 LEU A C 1
ATOM 1651 O O . LEU A 1 211 ? -12.087 3.448 14.501 1.00 97.44 211 LEU A O 1
ATOM 1655 N N . GLY A 1 212 ? -11.339 4.638 16.261 1.00 95.12 212 GLY A N 1
ATOM 1656 C CA . GLY A 1 212 ? -12.320 5.718 16.122 1.00 95.12 212 GLY A CA 1
ATOM 1657 C C . GLY A 1 212 ? -13.775 5.245 16.018 1.00 95.12 212 GLY A C 1
ATOM 1658 O O . GLY A 1 212 ? -14.571 5.879 15.325 1.00 95.12 212 GLY A O 1
ATOM 1659 N N . GLY A 1 213 ? -14.110 4.129 16.676 1.00 93.38 213 GLY A N 1
ATOM 1660 C CA . GLY A 1 213 ? -15.445 3.521 16.674 1.00 93.38 213 GLY A CA 1
ATOM 1661 C C . GLY A 1 213 ? -15.755 2.593 15.494 1.00 93.38 213 GLY A C 1
ATOM 1662 O O . GLY A 1 213 ? -16.881 2.112 15.414 1.00 93.38 213 GLY A O 1
ATOM 1663 N N . LYS A 1 214 ? -14.797 2.322 14.597 1.00 95.62 214 LYS A N 1
ATOM 1664 C CA . LYS A 1 214 ? -14.927 1.314 13.533 1.00 95.62 214 LYS A CA 1
ATOM 1665 C C . LYS A 1 214 ? -14.141 0.051 13.873 1.00 95.62 214 LYS A C 1
ATOM 1667 O O . LYS A 1 214 ? -13.078 0.122 14.488 1.00 95.62 214 LYS A O 1
ATOM 1672 N N . VAL A 1 215 ? -14.650 -1.089 13.414 1.00 97.81 215 VAL A N 1
ATOM 1673 C CA . VAL A 1 215 ? -13.969 -2.388 13.471 1.00 97.81 215 VAL A CA 1
ATOM 1674 C C . VAL A 1 215 ? -13.515 -2.768 12.067 1.00 97.81 215 VAL A C 1
ATOM 1676 O O . VAL A 1 215 ? -14.310 -2.724 11.130 1.00 97.81 215 VAL A O 1
ATOM 1679 N N . MET A 1 216 ? -12.254 -3.160 11.928 1.00 98.38 216 MET A N 1
ATOM 1680 C CA . MET A 1 216 ? -11.689 -3.744 10.712 1.00 98.38 216 MET A CA 1
ATOM 1681 C C . MET A 1 216 ? -10.986 -5.052 11.073 1.00 98.38 216 MET A C 1
ATOM 1683 O O . MET A 1 216 ? -10.221 -5.111 12.035 1.00 98.38 216 MET A O 1
ATOM 1687 N N . GLU A 1 217 ? -11.241 -6.105 10.310 1.00 98.62 217 GLU A N 1
ATOM 1688 C CA . GLU A 1 217 ? -10.645 -7.427 10.509 1.00 98.62 217 GLU A CA 1
ATOM 1689 C C . GLU A 1 217 ? -9.745 -7.743 9.317 1.00 98.62 217 GLU A C 1
ATOM 1691 O O . GLU A 1 217 ? -10.210 -7.876 8.189 1.00 98.62 217 GLU A O 1
ATOM 1696 N N . VAL A 1 218 ? -8.441 -7.813 9.561 1.00 98.56 218 VAL A N 1
ATOM 1697 C CA . VAL A 1 218 ? -7.416 -8.089 8.555 1.00 98.56 218 VAL A CA 1
ATOM 1698 C C . VAL A 1 218 ? -7.056 -9.564 8.638 1.00 98.56 218 VAL A C 1
ATOM 1700 O O . VAL A 1 218 ? -6.583 -10.019 9.675 1.00 98.56 218 VAL A O 1
ATOM 1703 N N . TYR A 1 219 ? -7.266 -10.312 7.565 1.00 98.25 219 TYR A N 1
ATOM 1704 C CA . TYR A 1 219 ? -6.992 -11.745 7.509 1.00 98.25 219 TYR A CA 1
ATOM 1705 C C . TYR A 1 219 ? -5.817 -12.027 6.588 1.00 98.25 219 TYR A C 1
ATOM 1707 O O . TYR A 1 219 ? -5.811 -11.557 5.451 1.00 98.25 219 TYR A O 1
ATOM 1715 N N . ALA A 1 220 ? -4.869 -12.826 7.068 1.00 97.19 220 ALA A N 1
ATOM 1716 C CA . ALA A 1 220 ? -3.787 -13.360 6.255 1.00 97.19 220 ALA A CA 1
ATOM 1717 C C . ALA A 1 220 ? -4.218 -14.675 5.615 1.00 97.19 220 ALA A C 1
ATOM 1719 O O . ALA A 1 220 ? -4.570 -15.633 6.308 1.00 97.19 220 ALA A O 1
ATOM 1720 N N . MET A 1 221 ? -4.265 -14.670 4.286 1.00 91.50 221 MET A N 1
ATOM 1721 C CA . MET A 1 221 ? -4.737 -15.790 3.487 1.00 91.50 221 MET A CA 1
ATOM 1722 C C . MET A 1 221 ? -3.887 -15.907 2.226 1.00 91.50 221 MET A C 1
ATOM 1724 O O . MET A 1 221 ? -4.173 -15.272 1.212 1.00 91.50 221 MET A O 1
ATOM 1728 N N . ALA A 1 222 ? -2.857 -16.741 2.262 1.00 87.88 222 ALA A N 1
ATOM 1729 C CA . ALA A 1 222 ? -2.058 -17.066 1.096 1.00 87.88 222 ALA A CA 1
ATOM 1730 C C . ALA A 1 222 ? -2.902 -17.765 0.019 1.00 87.88 222 ALA A C 1
ATOM 1732 O O . ALA A 1 222 ? -3.864 -18.485 0.292 1.00 87.88 222 ALA A O 1
ATOM 1733 N N . GLY A 1 223 ? -2.483 -17.612 -1.236 1.00 79.06 223 GLY A N 1
ATOM 1734 C CA . GLY A 1 223 ? -3.164 -18.200 -2.388 1.00 79.06 223 GLY A CA 1
ATOM 1735 C C . GLY A 1 223 ? -3.610 -17.154 -3.398 1.00 79.06 223 GLY A C 1
ATOM 1736 O O . GLY A 1 223 ? -3.448 -15.956 -3.186 1.00 79.06 223 GLY A O 1
ATOM 1737 N N . ALA A 1 224 ? -4.127 -17.642 -4.527 1.00 77.62 224 ALA A N 1
ATOM 1738 C CA . ALA A 1 224 ? -4.565 -16.864 -5.686 1.00 77.62 224 ALA A CA 1
ATOM 1739 C C . ALA A 1 224 ? -3.497 -15.963 -6.325 1.00 77.62 224 ALA A C 1
ATOM 1741 O O . ALA A 1 224 ? -3.011 -16.280 -7.406 1.00 77.62 224 ALA A O 1
ATOM 1742 N N . GLU A 1 225 ? -3.139 -14.851 -5.698 1.00 87.44 225 GLU A N 1
ATOM 1743 C CA . GLU A 1 225 ? -2.244 -13.821 -6.231 1.00 87.44 225 GLU A CA 1
ATOM 1744 C C . GLU A 1 225 ? -0.789 -14.037 -5.756 1.00 87.44 225 GLU A C 1
ATOM 1746 O O . GLU A 1 225 ? 0.167 -13.928 -6.522 1.00 87.44 225 GLU A O 1
ATOM 1751 N N . GLY A 1 226 ? -0.606 -14.514 -4.532 1.00 87.31 226 GLY A N 1
ATOM 1752 C CA . GLY A 1 226 ? 0.687 -14.482 -3.859 1.00 87.31 226 GLY A CA 1
ATOM 1753 C C . GLY A 1 226 ? 0.670 -15.258 -2.549 1.00 87.31 226 GLY A C 1
ATOM 1754 O O . GLY A 1 226 ? -0.378 -15.722 -2.090 1.00 87.31 226 GLY A O 1
ATOM 1755 N N . ALA A 1 227 ? 1.851 -15.445 -1.964 1.00 92.25 227 ALA A N 1
ATOM 1756 C CA . ALA A 1 227 ? 1.998 -16.109 -0.668 1.00 92.25 227 ALA A CA 1
ATOM 1757 C C . ALA A 1 227 ? 1.779 -15.156 0.519 1.00 92.25 227 ALA A C 1
ATOM 1759 O O . ALA A 1 227 ? 1.781 -15.608 1.656 1.00 92.25 227 ALA A O 1
ATOM 1760 N N . ASP A 1 228 ? 1.627 -13.860 0.255 1.00 95.56 228 ASP A N 1
ATOM 1761 C CA . ASP A 1 228 ? 1.611 -12.768 1.224 1.00 95.56 228 ASP A CA 1
ATOM 1762 C C . ASP A 1 228 ? 0.310 -11.950 1.183 1.00 95.56 228 ASP A C 1
ATOM 1764 O O . ASP A 1 228 ? 0.318 -10.755 1.470 1.00 95.56 228 ASP A O 1
ATOM 1768 N N . ASN A 1 229 ? -0.804 -12.592 0.824 1.00 95.12 229 ASN A N 1
ATOM 1769 C CA . ASN A 1 229 ? -2.094 -11.931 0.647 1.00 95.12 229 ASN A CA 1
ATOM 1770 C C . ASN A 1 229 ? -2.805 -11.610 1.967 1.00 95.12 229 ASN A C 1
ATOM 1772 O O . ASN A 1 229 ? -3.053 -12.485 2.795 1.00 95.12 229 ASN A O 1
ATOM 1776 N N . LEU A 1 230 ? -3.239 -10.363 2.108 1.00 96.88 230 LEU A N 1
ATOM 1777 C CA . LEU A 1 230 ? -4.160 -9.887 3.125 1.00 96.88 230 LEU A CA 1
ATOM 1778 C C . LEU A 1 230 ? -5.479 -9.441 2.496 1.00 96.88 230 LEU A C 1
ATOM 1780 O O . LEU A 1 230 ? -5.509 -8.749 1.477 1.00 96.88 230 LEU A O 1
ATOM 1784 N N . VAL A 1 231 ? -6.573 -9.737 3.191 1.00 97.25 231 VAL A N 1
ATOM 1785 C CA . VAL A 1 231 ? -7.890 -9.140 2.936 1.00 97.25 231 VAL A CA 1
ATOM 1786 C C . VAL A 1 231 ? -8.369 -8.395 4.177 1.00 97.25 231 VAL A C 1
ATOM 1788 O O . VAL A 1 231 ? -8.036 -8.776 5.298 1.00 97.25 231 VAL A O 1
ATOM 1791 N N . MET A 1 232 ? -9.162 -7.338 4.001 1.00 98.25 232 MET A N 1
ATOM 1792 C CA . MET A 1 232 ? -9.737 -6.573 5.111 1.00 98.25 232 MET A CA 1
ATOM 1793 C C . MET A 1 232 ? -11.264 -6.586 5.058 1.00 98.25 232 MET A C 1
ATOM 1795 O O . MET A 1 232 ? -11.876 -6.098 4.108 1.00 98.25 232 MET A O 1
ATOM 1799 N N . TRP A 1 233 ? -11.885 -7.125 6.101 1.00 98.50 233 TRP A N 1
ATOM 1800 C CA . TRP A 1 233 ? -13.327 -7.168 6.298 1.00 98.50 233 TRP A CA 1
ATOM 1801 C C . TRP A 1 233 ? -13.795 -6.031 7.210 1.00 98.50 233 TRP A C 1
ATOM 1803 O O . TRP A 1 233 ? -13.217 -5.782 8.269 1.00 98.50 233 TRP A O 1
ATOM 1813 N N . LEU A 1 234 ? -14.867 -5.351 6.803 1.00 98.31 234 LEU A N 1
ATOM 1814 C CA . LEU A 1 234 ? -15.525 -4.292 7.561 1.00 98.31 234 LEU A CA 1
ATOM 1815 C C . LEU A 1 234 ? -16.965 -4.726 7.885 1.00 98.31 234 LEU A C 1
ATOM 1817 O O . LEU A 1 234 ? -17.846 -4.601 7.024 1.00 98.31 234 LEU A O 1
ATOM 1821 N N . PRO A 1 235 ? -17.230 -5.257 9.094 1.00 97.62 235 PRO A N 1
ATOM 1822 C CA . PRO A 1 235 ? -18.508 -5.885 9.425 1.00 97.62 235 PRO A CA 1
ATOM 1823 C C . PRO A 1 235 ? -19.701 -4.925 9.371 1.00 97.62 235 PRO A C 1
ATOM 1825 O O . PRO A 1 235 ? -20.765 -5.316 8.887 1.00 97.62 235 PRO A O 1
ATOM 1828 N N . ASP A 1 236 ? -19.530 -3.671 9.800 1.00 95.94 236 ASP A N 1
ATOM 1829 C CA . ASP A 1 236 ? -20.613 -2.676 9.814 1.00 95.94 236 ASP A CA 1
ATOM 1830 C C . ASP A 1 236 ? -21.061 -2.311 8.392 1.00 95.94 236 ASP A C 1
ATOM 1832 O O . ASP A 1 236 ? -22.256 -2.224 8.106 1.00 95.94 236 ASP A O 1
ATOM 1836 N N . GLN A 1 237 ? -20.098 -2.156 7.479 1.00 97.06 237 GLN A N 1
ATOM 1837 C CA . GLN A 1 237 ? -20.338 -1.870 6.062 1.00 97.06 237 GLN A CA 1
ATOM 1838 C C . GLN A 1 237 ? -20.716 -3.124 5.265 1.00 97.06 237 GLN A C 1
ATOM 1840 O O . GLN A 1 237 ? -21.187 -3.012 4.133 1.00 97.06 237 GLN A O 1
ATOM 1845 N N . LYS A 1 238 ? -20.504 -4.318 5.834 1.00 97.38 238 LYS A N 1
ATOM 1846 C CA . LYS A 1 238 ? -20.581 -5.612 5.142 1.00 97.38 238 LYS A CA 1
ATOM 1847 C C . LYS A 1 238 ? -19.733 -5.631 3.866 1.00 97.38 238 LYS A C 1
ATOM 1849 O O . LYS A 1 238 ? -20.170 -6.130 2.828 1.00 97.38 238 LYS A O 1
ATOM 1854 N N . ALA A 1 239 ? -18.532 -5.064 3.951 1.00 97.50 239 ALA A N 1
ATOM 1855 C CA . ALA A 1 239 ? -17.640 -4.867 2.818 1.00 97.50 239 ALA A CA 1
ATOM 1856 C C . ALA A 1 239 ? -16.314 -5.606 3.017 1.00 97.50 239 ALA A C 1
ATOM 1858 O O . ALA A 1 239 ? -15.713 -5.539 4.087 1.00 97.50 239 ALA A O 1
ATOM 1859 N N . LEU A 1 240 ? -15.856 -6.290 1.967 1.00 97.00 240 LEU A N 1
ATOM 1860 C CA . LEU A 1 240 ? -14.553 -6.947 1.915 1.00 97.00 240 LEU A CA 1
ATOM 1861 C C . LEU A 1 240 ? -13.661 -6.204 0.919 1.00 97.00 240 LEU A C 1
ATOM 1863 O O . LEU A 1 240 ? -13.974 -6.155 -0.271 1.00 97.00 240 LEU A O 1
ATOM 1867 N N . LEU A 1 241 ? -12.546 -5.662 1.398 1.00 96.94 241 LEU A N 1
ATOM 1868 C CA . LEU A 1 241 ? -11.453 -5.197 0.554 1.00 96.94 241 LEU A CA 1
ATOM 1869 C C . LEU A 1 241 ? -10.502 -6.373 0.342 1.00 96.94 241 LEU A C 1
ATOM 1871 O O . LEU A 1 241 ? -9.761 -6.761 1.242 1.00 96.94 241 LEU A O 1
ATOM 1875 N N . SER A 1 242 ? -10.583 -6.990 -0.834 1.00 94.56 242 SER A N 1
ATOM 1876 C CA . SER A 1 242 ? -9.880 -8.240 -1.133 1.00 94.56 242 SER A CA 1
ATOM 1877 C C . SER A 1 242 ? -8.447 -8.057 -1.625 1.00 94.56 242 SER A C 1
ATOM 1879 O O . SER A 1 242 ? -7.771 -9.058 -1.844 1.00 94.56 242 SER A O 1
ATOM 1881 N N . GLY A 1 243 ? -8.028 -6.820 -1.919 1.00 93.44 243 GLY A N 1
ATOM 1882 C CA . GLY A 1 243 ? -6.932 -6.600 -2.862 1.00 93.44 243 GLY A CA 1
ATOM 1883 C C . GLY A 1 243 ? -7.167 -7.458 -4.106 1.00 93.44 243 GLY A C 1
ATOM 1884 O O . GLY A 1 243 ? -8.294 -7.531 -4.614 1.00 93.44 243 GLY A O 1
ATOM 1885 N N . ASP A 1 244 ? -6.151 -8.229 -4.460 1.00 92.31 244 ASP A N 1
ATOM 1886 C CA . ASP A 1 244 ? -6.165 -9.117 -5.615 1.00 92.31 244 ASP A CA 1
ATOM 1887 C C . ASP A 1 244 ? -6.341 -10.595 -5.229 1.00 92.31 244 ASP A C 1
ATOM 1889 O O . ASP A 1 244 ? -6.099 -11.487 -6.041 1.00 92.31 244 ASP A O 1
ATOM 1893 N N . PHE A 1 245 ? -6.842 -10.892 -4.023 1.00 90.38 245 PHE A N 1
ATOM 1894 C CA . PHE A 1 245 ? -7.098 -12.268 -3.578 1.00 90.38 245 PHE A CA 1
ATOM 1895 C C . PHE A 1 245 ? -8.035 -13.045 -4.523 1.00 90.38 245 PHE A C 1
ATOM 1897 O O . PHE A 1 245 ? -7.914 -14.254 -4.675 1.00 90.38 245 PHE A O 1
ATOM 1904 N N . PHE A 1 246 ? -8.952 -12.367 -5.220 1.00 86.88 246 PHE A N 1
ATOM 1905 C CA . PHE A 1 246 ? -9.789 -12.981 -6.265 1.00 86.88 246 PHE A CA 1
ATOM 1906 C C . PHE A 1 246 ? -9.284 -12.704 -7.690 1.00 86.88 246 PHE A C 1
ATOM 1908 O O . PHE A 1 246 ? -10.029 -12.858 -8.659 1.00 86.88 246 PHE A O 1
ATOM 1915 N N . GLY A 1 247 ? -8.012 -12.332 -7.821 1.00 85.44 247 GLY A N 1
ATOM 1916 C CA . GLY A 1 247 ? -7.339 -11.929 -9.049 1.00 85.44 247 GLY A CA 1
ATOM 1917 C C . GLY A 1 247 ? -7.345 -10.409 -9.279 1.00 85.44 247 GLY A C 1
ATOM 1918 O O . GLY A 1 247 ? -8.231 -9.717 -8.779 1.00 85.44 247 GLY A O 1
ATOM 1919 N N . PRO A 1 248 ? -6.414 -9.900 -10.111 1.00 79.62 248 PRO A N 1
ATOM 1920 C CA . PRO A 1 248 ? -6.245 -8.462 -10.381 1.00 79.62 248 PRO A CA 1
ATOM 1921 C C . PRO A 1 248 ? -7.409 -7.816 -11.140 1.00 79.62 248 PRO A C 1
ATOM 1923 O O . PRO A 1 248 ? -7.543 -6.598 -11.197 1.00 79.62 248 PRO A O 1
ATOM 1926 N N . MET A 1 249 ? -8.264 -8.624 -11.772 1.00 75.56 249 MET A N 1
ATOM 1927 C CA . MET A 1 249 ? -9.430 -8.141 -12.506 1.00 75.56 249 MET A CA 1
ATOM 1928 C C . MET A 1 249 ? -10.635 -9.022 -12.209 1.00 75.56 249 MET A C 1
ATOM 1930 O O . MET A 1 249 ? -11.034 -9.821 -13.045 1.00 75.56 249 MET A O 1
ATOM 1934 N N . PHE A 1 250 ? -11.238 -8.914 -11.029 1.00 71.56 250 PHE A N 1
ATOM 1935 C CA . PHE A 1 250 ? -12.457 -9.669 -10.733 1.00 71.56 250 PHE A CA 1
ATOM 1936 C C . PHE A 1 250 ? -13.609 -9.281 -11.694 1.00 71.56 250 PHE A C 1
ATOM 1938 O O . PHE A 1 250 ? -13.837 -8.087 -11.908 1.00 71.56 250 PHE A O 1
ATOM 1945 N N . PRO A 1 251 ? -14.367 -10.241 -12.271 1.00 74.94 251 PRO A N 1
ATOM 1946 C CA . PRO A 1 251 ? -14.401 -11.680 -11.973 1.00 74.94 251 PRO A CA 1
ATOM 1947 C C . PRO A 1 251 ? -13.562 -12.572 -12.912 1.00 74.94 251 PRO A C 1
ATOM 1949 O O . PRO A 1 251 ? -13.894 -13.742 -13.107 1.00 74.94 251 PRO A O 1
ATOM 1952 N N . GLN A 1 252 ? -12.500 -12.058 -13.537 1.00 80.00 252 GLN A N 1
ATOM 1953 C CA . GLN A 1 252 ? -11.554 -12.884 -14.291 1.00 80.00 252 GLN A CA 1
ATOM 1954 C C . GLN A 1 252 ? -10.943 -13.950 -13.381 1.00 80.00 252 GLN A C 1
ATOM 1956 O O . GLN A 1 252 ? -10.561 -13.681 -12.245 1.00 80.00 252 GLN A O 1
ATOM 1961 N N . PHE A 1 253 ? -10.798 -15.161 -13.921 1.00 79.69 253 PHE A N 1
ATOM 1962 C CA . PHE A 1 253 ? -10.058 -16.218 -13.251 1.00 79.69 253 PHE A CA 1
ATOM 1963 C C . PHE A 1 253 ? -8.623 -15.751 -12.927 1.00 79.69 253 PHE A C 1
ATOM 1965 O O . PHE A 1 253 ? -7.927 -15.296 -13.845 1.00 79.69 253 PHE A O 1
ATOM 1972 N N . PRO A 1 254 ? -8.165 -15.859 -11.664 1.00 79.31 254 PRO A N 1
ATOM 1973 C CA . PRO A 1 254 ? -6.829 -15.431 -11.274 1.00 79.31 254 PRO A CA 1
ATOM 1974 C C . PRO A 1 254 ? -5.745 -16.128 -12.095 1.00 79.31 254 PRO A C 1
ATOM 1976 O O . PRO A 1 254 ? -5.848 -17.308 -12.441 1.00 79.31 254 PRO A O 1
ATOM 1979 N N . ASN A 1 255 ? -4.653 -15.415 -12.367 1.00 82.69 255 ASN A N 1
ATOM 1980 C CA . ASN A 1 255 ? -3.484 -16.032 -12.979 1.00 82.69 255 ASN A CA 1
ATOM 1981 C C . ASN A 1 255 ? -2.837 -16.994 -11.974 1.00 82.69 255 ASN A C 1
ATOM 1983 O O . ASN A 1 255 ? -2.019 -16.555 -11.179 1.00 82.69 255 ASN A O 1
ATOM 1987 N N . VAL A 1 256 ? -3.144 -18.294 -12.026 1.00 83.00 256 VAL A N 1
ATOM 1988 C CA . VAL A 1 256 ? -2.445 -19.333 -11.227 1.00 83.00 256 VAL A CA 1
ATOM 1989 C C . VAL A 1 256 ? -0.949 -19.371 -11.575 1.00 83.00 256 VAL A C 1
ATOM 1991 O O . VAL A 1 256 ? -0.094 -19.662 -10.742 1.00 83.00 256 VAL A O 1
ATOM 1994 N N . PHE A 1 257 ? -0.623 -19.010 -12.814 1.00 85.44 257 PHE A N 1
ATOM 1995 C CA . PHE A 1 257 ? 0.723 -18.689 -13.259 1.00 85.44 257 PHE A CA 1
ATOM 1996 C C . PHE A 1 257 ? 0.645 -17.523 -14.243 1.00 85.44 257 PHE A C 1
ATOM 1998 O O . PHE A 1 257 ? -0.034 -17.606 -15.267 1.00 85.44 257 PHE A O 1
ATOM 2005 N N . THR A 1 258 ? 1.320 -16.420 -13.934 1.00 83.62 258 THR A N 1
ATOM 2006 C CA . THR A 1 258 ? 1.334 -15.243 -14.808 1.00 83.62 258 THR A CA 1
ATOM 2007 C C . THR A 1 258 ? 2.343 -15.401 -15.946 1.00 83.62 258 THR A C 1
ATOM 2009 O O . THR A 1 258 ? 3.444 -15.921 -15.759 1.00 83.62 258 THR A O 1
ATOM 2012 N N . MET A 1 259 ? 2.009 -14.890 -17.137 1.00 83.19 259 MET A N 1
ATOM 2013 C CA . MET A 1 259 ? 2.896 -14.944 -18.308 1.00 83.19 259 MET A CA 1
ATOM 2014 C C . MET A 1 259 ? 4.228 -14.202 -18.099 1.00 83.19 259 MET A C 1
ATOM 2016 O O . MET A 1 259 ? 5.205 -14.508 -18.792 1.00 83.19 259 MET A O 1
ATOM 2020 N N . ARG A 1 260 ? 4.309 -13.280 -17.125 1.00 82.31 260 ARG A N 1
ATOM 2021 C CA . ARG A 1 260 ? 5.574 -12.627 -16.742 1.00 82.31 260 ARG A CA 1
ATOM 2022 C C . ARG A 1 260 ? 6.555 -13.553 -16.010 1.00 82.31 260 ARG A C 1
ATOM 2024 O O . ARG A 1 260 ? 7.733 -13.231 -15.958 1.00 82.31 260 ARG A O 1
ATOM 2031 N N . GLY A 1 261 ? 6.113 -14.727 -15.546 1.00 84.19 261 GLY A N 1
ATOM 2032 C CA . GLY A 1 261 ? 6.987 -15.783 -15.026 1.00 84.19 261 GLY A CA 1
ATOM 2033 C C . GLY A 1 261 ? 7.295 -15.697 -13.532 1.00 84.19 261 GLY A C 1
ATOM 2034 O O . GLY A 1 261 ? 8.459 -15.781 -13.151 1.00 84.19 261 GLY A O 1
ATOM 2035 N N . GLU A 1 262 ? 6.271 -15.547 -12.692 1.00 87.19 262 GLU A N 1
ATOM 2036 C CA . GLU A 1 262 ? 6.416 -15.664 -11.233 1.00 87.19 262 GLU A CA 1
ATOM 2037 C C . GLU A 1 262 ? 6.261 -17.105 -10.726 1.00 87.19 262 GLU A C 1
ATOM 2039 O O . GLU A 1 262 ? 5.971 -18.022 -11.495 1.00 87.19 262 GLU A O 1
ATOM 2044 N N . LYS A 1 263 ? 6.433 -17.311 -9.412 1.00 86.62 263 LYS A N 1
ATOM 2045 C CA . LYS A 1 263 ? 6.097 -18.571 -8.742 1.00 86.62 263 LYS A CA 1
ATOM 2046 C C . LYS A 1 263 ? 4.659 -18.985 -9.076 1.00 86.62 263 LYS A C 1
ATOM 2048 O O . LYS A 1 263 ? 3.758 -18.155 -9.175 1.00 86.62 263 LYS A O 1
ATOM 2053 N N . ILE A 1 264 ? 4.450 -20.292 -9.218 1.00 86.19 264 ILE A N 1
ATOM 2054 C CA . ILE A 1 264 ? 3.106 -20.859 -9.351 1.00 86.19 264 ILE A CA 1
ATOM 2055 C C . ILE A 1 264 ? 2.341 -20.579 -8.056 1.00 86.19 264 ILE A C 1
ATOM 2057 O O . ILE A 1 264 ? 2.828 -20.891 -6.966 1.00 86.19 264 ILE A O 1
ATOM 2061 N N . ARG A 1 265 ? 1.145 -20.010 -8.187 1.00 85.75 265 ARG A N 1
ATOM 2062 C CA . ARG A 1 265 ? 0.239 -19.741 -7.071 1.00 85.75 265 ARG A CA 1
ATOM 2063 C C . ARG A 1 265 ? -0.550 -21.001 -6.740 1.00 85.75 265 ARG A C 1
ATOM 2065 O O . ARG A 1 265 ? -0.894 -21.782 -7.628 1.00 85.75 265 ARG A O 1
ATOM 2072 N N . LYS A 1 266 ? -0.814 -21.217 -5.453 1.00 73.81 266 LYS A N 1
ATOM 2073 C CA . LYS A 1 266 ? -1.678 -22.316 -5.012 1.00 73.81 266 LYS A CA 1
ATOM 2074 C C . LYS A 1 266 ? -3.132 -21.933 -5.353 1.00 73.81 266 LYS A C 1
ATOM 2076 O O . LYS A 1 266 ? -3.543 -20.853 -4.923 1.00 73.81 266 LYS A O 1
ATOM 2081 N N . PRO A 1 267 ? -3.836 -22.730 -6.180 1.00 64.88 267 PRO A N 1
ATOM 2082 C CA . PRO A 1 267 ? -5.219 -22.461 -6.566 1.00 64.88 267 PRO A CA 1
ATOM 2083 C C . PRO A 1 267 ? -6.199 -22.696 -5.416 1.00 64.88 267 PRO A C 1
ATOM 2085 O O . PRO A 1 267 ? -5.862 -23.489 -4.505 1.00 64.88 267 PRO A O 1
#

Foldseek 3Di:
DPVVVVVVVVVVVVVVVVLVCCCVPPPVSVLVVLLVVLQVVLVVLLVVLVVCVVVVDDDVLSCQSVPDFAWDDPFPQWIWTDHLFIKIWRDAPFAIEIEFQAALSCNSVNVVRVCVVPPPHGAQEYEQQAQDRGRHVGVSSPDDPNRAYEWAPCRVVVQVVCLVCVQLLVVQVCVNVVSDDPGADPPPSGHGDPDDGPYHAYAQGWDWDDGNNFIKIKHAHFFQAGRIGIKIAGVVRRDIRRRQRCHSDPPPHGCCADSSGDDRTDD

Secondary structure (DSSP, 8-state):
-HHHHHHHHHHHHHHHHHHHHHHHH-HHHHHHHHHHHHHHHHHHHHHHHHHHHHTT---GGGGGGGS---EEEEETTEEEE-SSS-EEEE--SS-EEEE----TTTHHHHHHHHHHHSTT--EEEEE-S-S-HHHHTTHHHH--TT-EEEEETTHHHHHHHHHHTHHHHHHHHHHH-TTS-SS---STTT-S-----SEEE-TT-EEEEEETTEEEEEEE--BTTBSS-EEEEETTTTEEE-TTTT-TTTTSPP-SS-TT--PPPP-

pLDDT: mean 85.77, std 13.65, range [49.72, 98.81]